Protein AF-A0A938IFI3-F1 (afdb_monomer_lite)

Secondary structure (DSSP, 8-state):
-PPPP-----------SSS------------S-----------------------PPPP----S-------HHHHHHHHHHHHHHHHH--SHHHHHHHHHHHHHHHHHHHH-GGGGT-HHHHHHHHHHHHHHHHHHHHHHHHHHHHHHHHHHHS-------------------------HHHHHHHHHHHHHHHHHHHHTTTTTHHHHHHTTS--S-------S--S--THHHHHHHHHHHS-GGGBGGGT-SBEEEEEGGGTEEEEE-PPP---

Structure (mmCIF, N/CA/C/O backbone):
data_AF-A0A938IFI3-F1
#
_entry.id   AF-A0A938IFI3-F1
#
loop_
_atom_site.group_PDB
_atom_site.id
_atom_site.type_symbol
_atom_site.label_atom_id
_atom_site.label_alt_id
_atom_site.label_comp_id
_atom_site.label_asym_id
_atom_site.label_entity_id
_atom_site.label_seq_id
_atom_site.pdbx_PDB_ins_code
_atom_site.Cartn_x
_atom_site.Cartn_y
_atom_site.Cartn_z
_atom_site.occupancy
_atom_site.B_iso_or_equiv
_atom_site.auth_seq_id
_atom_site.auth_comp_id
_atom_site.auth_asym_id
_atom_site.auth_atom_id
_atom_site.pdbx_PDB_model_num
ATOM 1 N N . MET A 1 1 ? 8.985 -53.856 16.077 1.00 41.03 1 MET A N 1
ATOM 2 C CA . MET A 1 1 ? 7.763 -53.025 16.000 1.00 41.03 1 MET A CA 1
ATOM 3 C C . MET A 1 1 ? 7.386 -52.599 17.411 1.00 41.03 1 MET A C 1
ATOM 5 O O . MET A 1 1 ? 6.684 -53.316 18.107 1.00 41.03 1 MET A O 1
ATOM 9 N N . THR A 1 2 ? 7.950 -51.487 17.869 1.00 38.22 2 THR A N 1
ATOM 10 C CA . THR A 1 2 ? 7.812 -50.954 19.230 1.00 38.22 2 THR A CA 1
ATOM 11 C C . THR A 1 2 ? 6.834 -49.780 19.208 1.00 38.22 2 THR A C 1
ATOM 13 O O . THR A 1 2 ? 7.037 -48.815 18.476 1.00 38.22 2 THR A O 1
ATOM 16 N N . ARG A 1 3 ? 5.738 -49.881 19.968 1.00 41.25 3 ARG A N 1
ATOM 17 C CA . ARG A 1 3 ? 4.757 -48.800 20.152 1.00 41.25 3 ARG A CA 1
ATOM 18 C C . ARG A 1 3 ? 5.216 -47.897 21.300 1.00 41.25 3 ARG A C 1
ATOM 20 O O . ARG A 1 3 ? 5.471 -48.388 22.395 1.00 41.25 3 ARG A O 1
ATOM 27 N N . PHE A 1 4 ? 5.316 -46.598 21.034 1.00 39.94 4 PHE A N 1
ATOM 28 C CA . PHE A 1 4 ? 5.541 -45.553 22.036 1.00 39.94 4 PHE A CA 1
ATOM 29 C C . PHE A 1 4 ? 4.220 -45.221 22.752 1.00 39.94 4 PHE A C 1
ATOM 31 O O . PHE A 1 4 ? 3.224 -44.989 22.064 1.00 39.94 4 PHE A O 1
ATOM 38 N N . PRO A 1 5 ? 4.174 -45.156 24.095 1.00 51.56 5 PRO A N 1
ATOM 39 C CA . PRO A 1 5 ? 3.003 -44.668 24.807 1.00 51.56 5 PRO A CA 1
ATOM 40 C C . PRO A 1 5 ? 3.015 -43.133 24.824 1.00 51.56 5 PRO A C 1
ATOM 42 O O . PRO A 1 5 ? 3.909 -42.510 25.393 1.00 51.56 5 PRO A O 1
ATOM 45 N N . TRP A 1 6 ? 2.014 -42.515 24.198 1.00 38.94 6 TRP A N 1
ATOM 46 C CA . TRP A 1 6 ? 1.703 -41.104 24.414 1.00 38.94 6 TRP A CA 1
ATOM 47 C C . TRP A 1 6 ? 1.095 -40.953 25.812 1.00 38.94 6 TRP A C 1
ATOM 49 O O . TRP A 1 6 ? -0.051 -41.323 26.049 1.00 38.94 6 TRP A O 1
ATOM 59 N N . THR A 1 7 ? 1.864 -40.422 26.757 1.00 44.28 7 THR A N 1
ATOM 60 C CA . THR A 1 7 ? 1.313 -39.881 28.002 1.00 44.28 7 THR A CA 1
ATOM 61 C C . THR A 1 7 ? 0.696 -38.520 27.695 1.00 44.28 7 THR A C 1
ATOM 63 O O . THR A 1 7 ? 1.417 -37.594 27.317 1.00 44.28 7 THR A O 1
ATOM 66 N N . SER A 1 8 ? -0.622 -38.397 27.857 1.00 39.69 8 SER A N 1
ATOM 67 C CA . SER A 1 8 ? -1.354 -37.133 27.758 1.00 39.69 8 SER A CA 1
ATOM 68 C C . SER A 1 8 ? -0.778 -36.102 28.727 1.00 39.69 8 SER A C 1
ATOM 70 O O . SER A 1 8 ? -1.021 -36.149 29.930 1.00 39.69 8 SER A O 1
ATOM 72 N N . ARG A 1 9 ? -0.013 -35.149 28.195 1.00 37.81 9 ARG A N 1
ATOM 73 C CA . ARG A 1 9 ? 0.244 -33.867 28.848 1.00 37.81 9 ARG A CA 1
ATOM 74 C C . ARG A 1 9 ? -0.788 -32.880 28.323 1.00 37.81 9 ARG A C 1
ATOM 76 O O . ARG A 1 9 ? -0.863 -32.659 27.118 1.00 37.81 9 ARG A O 1
ATOM 83 N N . ALA A 1 10 ? -1.572 -32.293 29.222 1.00 35.00 10 ALA A N 1
ATOM 84 C CA . ALA A 1 10 ? -2.373 -31.121 28.909 1.00 35.00 10 ALA A CA 1
ATOM 85 C C . ALA A 1 10 ? -1.424 -29.998 28.460 1.00 35.00 10 ALA A C 1
ATOM 87 O O . ALA A 1 10 ? -0.627 -29.491 29.250 1.00 35.00 10 ALA A O 1
ATOM 88 N N . ALA A 1 11 ? -1.463 -29.659 27.175 1.00 33.34 11 ALA A N 1
ATOM 89 C CA . ALA A 1 11 ? -0.765 -28.508 26.631 1.00 33.34 11 ALA A CA 1
ATOM 90 C C . ALA A 1 11 ? -1.726 -27.315 26.668 1.00 33.34 11 ALA A C 1
ATOM 92 O O . ALA A 1 11 ? -2.662 -27.237 25.876 1.00 33.34 11 ALA A O 1
ATOM 93 N N . ALA A 1 12 ? -1.501 -26.389 27.597 1.00 31.31 12 ALA A N 1
ATOM 94 C CA . ALA A 1 12 ? -2.091 -25.062 27.524 1.00 31.31 12 ALA A CA 1
ATOM 95 C C . ALA A 1 12 ? -1.293 -24.256 26.489 1.00 31.31 12 ALA A C 1
ATOM 97 O O . ALA A 1 12 ? -0.154 -23.863 26.741 1.00 31.31 12 ALA A O 1
ATOM 98 N N . ILE A 1 13 ? -1.865 -24.047 25.303 1.00 32.16 13 ILE A N 1
ATOM 99 C CA . ILE A 1 13 ? -1.292 -23.135 24.311 1.00 32.16 13 ILE A CA 1
ATOM 100 C C . ILE A 1 13 ? -1.754 -21.725 24.678 1.00 32.16 13 ILE A C 1
ATOM 102 O O . ILE A 1 13 ? -2.911 -21.361 24.484 1.00 32.16 13 ILE A O 1
ATOM 106 N N . VAL A 1 14 ? -0.835 -20.934 25.226 1.00 32.59 14 VAL A N 1
ATOM 107 C CA . VAL A 1 14 ? -1.024 -19.500 25.454 1.00 32.59 14 VAL A CA 1
ATOM 108 C C . VAL A 1 14 ? -0.645 -18.774 24.165 1.00 32.59 14 VAL A C 1
ATOM 110 O O . VAL A 1 14 ? 0.536 -18.603 23.872 1.00 32.59 14 VAL A O 1
ATOM 113 N N . VAL A 1 15 ? -1.636 -18.348 23.380 1.00 35.53 15 VAL A N 1
ATOM 114 C CA . VAL A 1 15 ? -1.422 -17.383 22.290 1.00 35.53 15 VAL A CA 1
ATOM 115 C C . VAL A 1 15 ? -1.782 -16.002 22.820 1.00 35.53 15 VAL A C 1
ATOM 117 O O . VAL A 1 15 ? -2.950 -15.638 22.909 1.00 35.53 15 VAL A O 1
ATOM 120 N N . GLY A 1 16 ? -0.765 -15.246 23.225 1.00 28.45 16 GLY A N 1
ATOM 121 C CA . GLY A 1 16 ? -0.923 -13.866 23.665 1.00 28.45 16 GLY A CA 1
ATOM 122 C C . GLY A 1 16 ? -0.744 -12.893 22.505 1.00 28.45 16 GLY A C 1
ATOM 123 O O . GLY A 1 16 ? 0.382 -12.637 22.094 1.00 28.45 16 GLY A O 1
ATOM 124 N N . ILE A 1 17 ? -1.835 -12.291 22.032 1.00 36.66 17 ILE A N 1
ATOM 125 C CA . ILE A 1 17 ? -1.798 -10.967 21.400 1.00 36.66 17 ILE A CA 1
ATOM 126 C C . ILE A 1 17 ? -2.861 -10.122 22.105 1.00 36.66 17 ILE A C 1
ATOM 128 O O . ILE A 1 17 ? -4.052 -10.304 21.882 1.00 36.66 17 ILE A O 1
ATOM 132 N N . GLY A 1 18 ? -2.412 -9.220 22.982 1.00 39.09 18 GLY A N 1
ATOM 133 C CA . GLY A 1 18 ? -3.262 -8.213 23.626 1.00 39.09 18 GLY A CA 1
ATOM 134 C C . GLY A 1 18 ? -3.859 -8.604 24.983 1.00 39.09 18 GLY A C 1
ATOM 135 O O . GLY A 1 18 ? -5.053 -8.835 25.095 1.00 39.09 18 GLY A O 1
ATOM 136 N N . GLY A 1 19 ? -3.032 -8.599 26.033 1.00 44.59 19 GLY A N 1
ATOM 137 C CA . GLY A 1 19 ? -3.380 -7.979 27.323 1.00 44.59 19 GLY A CA 1
ATOM 138 C C . GLY A 1 19 ? -4.611 -8.436 28.120 1.00 44.59 19 GLY A C 1
ATOM 139 O O . GLY A 1 19 ? -5.042 -7.672 28.979 1.00 44.59 19 GLY A O 1
ATOM 140 N N . LEU A 1 20 ? -5.161 -9.634 27.914 1.00 36.34 20 LEU A N 1
ATOM 141 C CA . LEU A 1 20 ? -6.147 -10.211 28.833 1.00 36.34 20 LEU A CA 1
ATOM 142 C C . LEU A 1 20 ? -5.790 -11.671 29.128 1.00 36.34 20 LEU A C 1
ATOM 144 O O . LEU A 1 20 ? -5.869 -12.531 28.254 1.00 36.34 20 LEU A O 1
ATOM 148 N N . VAL A 1 21 ? -5.371 -11.951 30.363 1.00 39.97 21 VAL A N 1
ATOM 149 C CA . VAL A 1 21 ? -5.130 -13.318 30.839 1.00 39.97 21 VAL A CA 1
ATOM 150 C C . VAL A 1 21 ? -6.349 -13.737 31.652 1.00 39.97 21 VAL A C 1
ATOM 152 O O . VAL A 1 21 ? -6.526 -13.289 32.780 1.00 39.97 21 VAL A O 1
ATOM 155 N N . ALA A 1 22 ? -7.201 -14.578 31.070 1.00 39.94 22 ALA A N 1
ATOM 156 C CA . ALA A 1 22 ? -8.263 -15.266 31.792 1.00 39.94 22 ALA A CA 1
ATOM 157 C C . ALA A 1 22 ? -7.802 -16.700 32.075 1.00 39.94 22 ALA A C 1
ATOM 159 O O . ALA A 1 22 ? -7.688 -17.516 31.163 1.00 39.94 22 ALA A O 1
ATOM 160 N N . THR A 1 23 ? -7.508 -17.012 33.334 1.00 43.09 23 THR A N 1
ATOM 161 C CA . THR A 1 23 ? -7.265 -18.388 33.777 1.00 43.09 23 THR A CA 1
ATOM 162 C C . THR A 1 23 ? -8.577 -18.976 34.277 1.00 43.09 23 THR A C 1
ATOM 164 O O . THR A 1 23 ? -9.048 -18.603 35.349 1.00 43.09 23 THR A O 1
ATOM 167 N N . ALA A 1 24 ? -9.175 -19.886 33.511 1.00 38.75 24 ALA A N 1
ATOM 168 C CA . ALA A 1 24 ? -10.272 -20.718 33.990 1.00 38.75 24 ALA A CA 1
ATOM 169 C C . ALA A 1 24 ? -9.688 -22.040 34.503 1.00 38.75 24 ALA A C 1
ATOM 171 O O . ALA A 1 24 ? -9.179 -22.846 33.726 1.00 38.75 24 ALA A O 1
ATOM 172 N N . THR A 1 25 ? -9.720 -22.251 35.815 1.00 45.31 25 THR A N 1
ATOM 173 C CA . THR A 1 25 ? -9.442 -23.557 36.419 1.00 45.31 25 THR A CA 1
ATOM 174 C C . THR A 1 25 ? -10.727 -24.375 36.389 1.00 45.31 25 THR A C 1
ATOM 176 O O . THR A 1 25 ? -11.704 -24.004 37.037 1.00 45.31 25 THR A O 1
ATOM 179 N N . TYR A 1 26 ? -10.739 -25.455 35.610 1.00 49.72 26 TYR A N 1
ATOM 180 C CA . TYR A 1 26 ? -11.827 -26.429 35.592 1.00 49.72 26 TYR A CA 1
ATOM 181 C C . TYR A 1 26 ? -11.519 -27.515 36.627 1.00 49.72 26 TYR A C 1
ATOM 183 O O . TYR A 1 26 ? -10.495 -28.189 36.519 1.00 49.72 26 TYR A O 1
ATOM 191 N N . ASP A 1 27 ? -12.363 -27.629 37.650 1.00 51.81 27 ASP A N 1
ATOM 192 C CA . ASP A 1 27 ? -12.284 -28.681 38.664 1.00 51.81 27 ASP A CA 1
ATOM 193 C C . ASP A 1 27 ? -13.091 -29.896 38.180 1.00 51.81 27 ASP A C 1
ATOM 195 O O . ASP A 1 27 ? -14.318 -29.848 38.099 1.00 51.81 27 ASP A O 1
ATOM 199 N N . ASP A 1 28 ? -12.390 -30.967 37.801 1.00 52.75 28 ASP A N 1
ATOM 200 C CA . ASP A 1 28 ? -12.943 -32.195 37.200 1.00 52.75 28 ASP A CA 1
ATOM 201 C C . ASP A 1 28 ? -13.357 -33.234 38.265 1.00 52.75 28 ASP A C 1
ATOM 203 O O . ASP A 1 28 ? -13.179 -34.440 38.101 1.00 52.75 28 ASP A O 1
ATOM 207 N N . SER A 1 29 ? -13.877 -32.760 39.402 1.00 45.56 29 SER A N 1
ATOM 208 C CA . SER A 1 29 ? -14.236 -33.597 40.557 1.00 45.56 29 SER A CA 1
ATOM 209 C C . SER A 1 29 ? -15.671 -33.348 41.034 1.00 45.56 29 SER A C 1
ATOM 211 O O . SER A 1 29 ? -15.913 -33.198 42.229 1.00 45.56 29 SER A O 1
ATOM 213 N N . ALA A 1 30 ? -16.650 -33.288 40.126 1.00 50.41 30 ALA A N 1
ATOM 214 C CA . ALA A 1 30 ? -18.061 -33.151 40.501 1.00 50.41 30 ALA A CA 1
ATOM 215 C C . ALA A 1 30 ? -18.912 -34.304 39.931 1.00 50.41 30 ALA A C 1
ATOM 217 O O . ALA A 1 30 ? -19.032 -34.424 38.710 1.00 50.41 30 ALA A O 1
ATOM 218 N N . PRO A 1 31 ? -19.522 -35.165 40.773 1.00 56.44 31 PRO A N 1
ATOM 219 C CA . PRO A 1 31 ? -20.453 -36.184 40.305 1.00 56.44 31 PRO A CA 1
ATOM 220 C C . PRO A 1 31 ? -21.738 -35.541 39.765 1.00 56.44 31 PRO A C 1
ATOM 222 O O . PRO A 1 31 ? -22.313 -34.633 40.369 1.00 56.44 31 PRO A O 1
ATOM 225 N N . ALA A 1 32 ? -22.170 -36.035 38.606 1.00 57.34 32 ALA A N 1
ATOM 226 C CA . ALA A 1 32 ? -23.322 -35.563 37.856 1.00 57.34 32 ALA A CA 1
ATOM 227 C C . ALA A 1 32 ? -24.640 -35.911 38.561 1.00 57.34 32 ALA A C 1
ATOM 229 O O . ALA A 1 32 ? -25.215 -36.958 38.298 1.00 57.34 32 ALA A O 1
ATOM 230 N N . ASP A 1 33 ? -25.114 -35.038 39.448 1.00 60.12 33 ASP A N 1
ATOM 231 C CA . ASP A 1 33 ? -26.549 -34.916 39.723 1.00 60.12 33 ASP A CA 1
ATOM 232 C C . ASP A 1 33 ? -26.852 -33.626 40.495 1.00 60.12 33 ASP A C 1
ATOM 234 O O . ASP A 1 33 ? -26.845 -33.597 41.726 1.00 60.12 33 ASP A O 1
ATOM 238 N N . ARG A 1 34 ? -27.080 -32.525 39.765 1.00 48.06 34 ARG A N 1
ATOM 239 C CA . ARG A 1 34 ? -27.896 -31.376 40.203 1.00 48.06 34 ARG A CA 1
ATOM 240 C C . ARG A 1 34 ? -28.054 -30.341 39.079 1.00 48.06 34 ARG A C 1
ATOM 242 O O . ARG A 1 34 ? -27.075 -30.034 38.403 1.00 48.06 34 ARG A O 1
ATOM 249 N N . PRO A 1 35 ? -29.246 -29.747 38.909 1.00 59.12 35 PRO A N 1
ATOM 250 C CA . PRO A 1 35 ? -29.431 -28.569 38.076 1.00 59.12 35 PRO A CA 1
ATOM 251 C C . PRO A 1 35 ? -29.100 -27.308 38.894 1.00 59.12 35 PRO A C 1
ATOM 253 O O . PRO A 1 35 ? -29.766 -27.016 39.884 1.00 59.12 35 PRO A O 1
ATOM 256 N N . THR A 1 36 ? -28.074 -26.561 38.492 1.00 51.91 36 THR A N 1
ATOM 257 C CA . THR A 1 36 ? -27.784 -25.193 38.972 1.00 51.91 36 THR A CA 1
ATOM 258 C C . THR A 1 36 ? -27.719 -24.299 37.738 1.00 51.91 36 THR A C 1
ATOM 260 O O . THR A 1 36 ? -27.005 -24.622 36.792 1.00 51.91 36 THR A O 1
ATOM 263 N N . ASP A 1 37 ? -28.599 -23.319 37.567 1.00 44.94 37 ASP A N 1
ATOM 264 C CA . ASP A 1 37 ? -28.730 -22.065 38.323 1.00 44.94 37 ASP A CA 1
ATOM 265 C C . ASP A 1 37 ? -27.486 -21.165 38.201 1.00 44.94 37 ASP A C 1
ATOM 267 O O . ASP A 1 37 ? -26.341 -21.614 38.237 1.00 44.94 37 ASP A O 1
ATOM 271 N N . HIS A 1 38 ? -27.752 -19.893 37.930 1.00 42.59 38 HIS A N 1
ATOM 272 C CA . HIS A 1 38 ? -26.895 -18.950 37.220 1.00 42.59 38 HIS A CA 1
ATOM 273 C C . HIS A 1 38 ? -25.586 -18.628 37.966 1.00 42.59 38 HIS A C 1
ATOM 275 O O . HIS A 1 38 ? -25.592 -17.981 39.012 1.00 42.59 38 HIS A O 1
ATOM 281 N N . SER A 1 39 ? -24.435 -19.004 37.399 1.00 42.03 39 SER A N 1
ATOM 282 C CA . SER A 1 39 ? -23.122 -18.592 37.906 1.00 42.03 39 SER A CA 1
ATOM 283 C C . SER A 1 39 ? -22.854 -17.116 37.582 1.00 42.03 39 SER A C 1
ATOM 285 O O . SER A 1 39 ? -22.534 -16.761 36.445 1.00 42.03 39 SER A O 1
ATOM 287 N N . VAL A 1 40 ? -22.973 -16.254 38.591 1.00 44.19 40 VAL A N 1
ATOM 288 C CA . VAL A 1 40 ? -22.516 -14.859 38.556 1.00 44.19 40 VAL A CA 1
ATOM 289 C C . VAL A 1 40 ? -20.988 -14.845 38.632 1.00 44.19 40 VAL A C 1
ATOM 291 O O . VAL A 1 40 ? -20.404 -15.197 39.655 1.00 44.19 40 VAL A O 1
ATOM 294 N N . VAL A 1 41 ? -20.332 -14.429 37.549 1.00 45.03 41 VAL A N 1
ATOM 295 C CA . VAL A 1 41 ? -18.882 -14.192 37.523 1.00 45.03 41 VAL A CA 1
ATOM 296 C C . VAL A 1 41 ? -18.625 -12.783 38.050 1.00 45.03 41 VAL A C 1
ATOM 298 O O . VAL A 1 41 ? -18.950 -11.796 37.393 1.00 45.03 41 VAL A O 1
ATOM 301 N N . ASN A 1 42 ? -18.061 -12.686 39.252 1.00 37.53 42 ASN A N 1
ATOM 302 C CA . ASN A 1 42 ? -17.674 -11.415 39.856 1.00 37.53 42 ASN A CA 1
ATOM 303 C C . ASN A 1 42 ? -16.229 -11.085 39.446 1.00 37.53 42 ASN A C 1
ATOM 305 O O . ASN A 1 42 ? -15.286 -11.756 39.868 1.00 37.53 42 ASN A O 1
ATOM 309 N N . VAL A 1 43 ? -16.057 -10.085 38.581 1.00 40.03 43 VAL A N 1
ATOM 310 C CA . VAL A 1 43 ? -14.746 -9.635 38.092 1.00 40.03 43 VAL A CA 1
ATOM 311 C C . VAL A 1 43 ? -14.228 -8.550 39.036 1.00 40.03 43 VAL A C 1
ATOM 313 O O . VAL A 1 43 ? -14.633 -7.393 38.958 1.00 40.03 43 VAL A O 1
ATOM 316 N N . GLY A 1 44 ? -13.350 -8.934 39.963 1.00 37.84 44 GLY A N 1
ATOM 317 C CA . GLY A 1 44 ? -12.693 -8.010 40.887 1.00 37.84 44 GLY A CA 1
ATOM 318 C C . GLY A 1 44 ? -11.573 -7.216 40.209 1.00 37.84 44 GLY A C 1
ATOM 319 O O . GLY A 1 44 ? -10.620 -7.790 39.684 1.00 37.84 44 GLY A O 1
ATOM 320 N N . TRP A 1 45 ? -11.673 -5.888 40.248 1.00 43.84 45 TRP A N 1
ATOM 321 C CA . TRP A 1 45 ? -10.640 -4.952 39.801 1.00 43.84 45 TRP A CA 1
ATOM 322 C C . TRP A 1 45 ? -9.625 -4.748 40.940 1.00 43.84 45 TRP A C 1
ATOM 324 O O . TRP A 1 45 ? -9.903 -4.040 41.906 1.00 43.84 45 TRP A O 1
ATOM 334 N N . PHE A 1 46 ? -8.451 -5.383 40.867 1.00 40.12 46 PHE A N 1
ATOM 335 C CA . PHE A 1 46 ? -7.354 -5.091 41.797 1.00 40.12 46 PHE A CA 1
ATOM 336 C C . PHE A 1 46 ? -6.598 -3.842 41.331 1.00 40.12 46 PHE A C 1
ATOM 338 O O . PHE A 1 46 ? -5.761 -3.898 40.432 1.00 40.12 46 PHE A O 1
ATOM 345 N N . GLY A 1 47 ? -6.903 -2.703 41.955 1.00 41.19 47 GLY A N 1
ATOM 346 C CA . GLY A 1 47 ? -6.121 -1.476 41.834 1.00 41.19 47 GLY A CA 1
ATOM 347 C C . GLY A 1 47 ? -4.889 -1.527 42.737 1.00 41.19 47 GLY A C 1
ATOM 348 O O . GLY A 1 47 ? -5.011 -1.494 43.960 1.00 41.19 47 GLY A O 1
ATOM 349 N N . ILE A 1 48 ? -3.696 -1.578 42.144 1.00 49.22 48 ILE A N 1
ATOM 350 C CA . ILE A 1 48 ? -2.437 -1.324 42.853 1.00 49.22 48 ILE A CA 1
ATOM 351 C C . ILE A 1 48 ? -2.297 0.196 42.993 1.00 49.22 48 ILE A C 1
ATOM 353 O O . ILE A 1 48 ? -1.926 0.889 42.048 1.00 49.22 48 ILE A O 1
ATOM 357 N N . GLY A 1 49 ? -2.637 0.723 44.169 1.00 38.94 49 GLY A N 1
ATOM 358 C CA . GLY A 1 49 ? -2.412 2.120 44.529 1.00 38.94 49 GLY A CA 1
ATOM 359 C C . GLY A 1 49 ? -0.988 2.326 45.041 1.00 38.94 49 GLY A C 1
ATOM 360 O O . GLY A 1 49 ? -0.696 2.015 46.192 1.00 38.94 49 GLY A O 1
ATOM 361 N N . VAL A 1 50 ? -0.104 2.872 44.205 1.00 46.84 50 VAL A N 1
ATOM 362 C CA . VAL A 1 50 ? 1.174 3.438 44.661 1.00 46.84 50 VAL A CA 1
ATOM 363 C C . VAL A 1 50 ? 0.919 4.894 45.042 1.00 46.84 50 VAL A C 1
ATOM 365 O O . VAL A 1 50 ? 0.732 5.749 44.180 1.00 46.84 50 VAL A O 1
ATOM 368 N N . SER A 1 51 ? 0.868 5.166 46.346 1.00 47.62 51 SER A N 1
ATOM 369 C CA . SER A 1 51 ? 0.787 6.523 46.890 1.00 47.62 51 SER A CA 1
ATOM 370 C C . SER A 1 51 ? 2.193 7.121 46.947 1.00 47.62 51 SER A C 1
ATOM 372 O O . SER A 1 51 ? 3.022 6.701 47.754 1.00 47.62 51 SER A O 1
ATOM 374 N N . VAL A 1 52 ? 2.474 8.074 46.059 1.00 46.75 52 VAL A N 1
ATOM 375 C CA . VAL A 1 52 ? 3.695 8.887 46.090 1.00 46.75 52 VAL A CA 1
ATOM 376 C C . VAL A 1 52 ? 3.399 10.139 46.912 1.00 46.75 52 VAL A C 1
ATOM 378 O O . VAL A 1 52 ? 2.594 10.979 46.511 1.00 46.75 52 VAL A O 1
ATOM 381 N N . CYS A 1 53 ? 4.033 10.242 48.082 1.00 42.28 53 CYS A N 1
ATOM 382 C CA . CYS A 1 53 ? 4.006 11.443 48.912 1.00 42.28 53 CYS A CA 1
ATOM 383 C C . CYS A 1 53 ? 4.642 12.633 48.181 1.00 42.28 53 CYS A C 1
ATOM 385 O O . CYS A 1 53 ? 5.613 12.486 47.442 1.00 42.28 53 CYS A O 1
ATOM 387 N N . GLY A 1 54 ? 4.048 13.805 48.411 1.00 50.75 54 GLY A N 1
ATOM 388 C CA . GLY A 1 54 ? 4.244 15.034 47.656 1.00 50.75 54 GLY A CA 1
ATOM 389 C C . GLY A 1 54 ? 5.691 15.486 47.508 1.00 50.75 54 GLY A C 1
ATOM 390 O O . GLY A 1 54 ? 6.416 15.671 48.484 1.00 50.75 54 GLY A O 1
ATOM 391 N N . GLN A 1 55 ? 6.048 15.750 46.255 1.00 45.84 55 GLN A N 1
ATOM 392 C CA . GLN A 1 55 ? 7.214 16.525 45.878 1.00 45.84 55 GLN A CA 1
ATOM 393 C C . GLN A 1 55 ? 6.711 17.756 45.123 1.00 45.84 55 GLN A C 1
ATOM 395 O O . GLN A 1 55 ? 5.996 17.645 44.126 1.00 45.84 55 GLN A O 1
ATOM 400 N N . GLU A 1 56 ? 7.017 18.925 45.677 1.00 53.19 56 GLU A N 1
ATOM 401 C CA . GLU A 1 56 ? 6.695 20.238 45.128 1.00 53.19 56 GLU A CA 1
ATOM 402 C C . GLU A 1 56 ? 7.221 20.342 43.682 1.00 53.19 56 GLU A C 1
ATOM 404 O O . GLU A 1 56 ? 8.375 19.973 43.432 1.00 53.19 56 GLU A O 1
ATOM 409 N N . PRO A 1 57 ? 6.390 20.758 42.704 1.00 60.97 57 PRO A N 1
ATOM 410 C CA . PRO A 1 57 ? 6.756 20.681 41.298 1.00 60.97 57 PRO A CA 1
ATOM 411 C C . PRO A 1 57 ? 7.887 21.676 40.997 1.00 60.97 57 PRO A C 1
ATOM 413 O O . PRO A 1 57 ? 7.692 22.883 41.163 1.00 60.97 57 PRO A O 1
ATOM 416 N N . PRO A 1 58 ? 9.063 21.219 40.525 1.00 70.88 58 PRO A N 1
ATOM 417 C CA . PRO A 1 58 ? 10.091 22.133 40.053 1.00 70.88 58 PRO A CA 1
ATOM 418 C C . PRO A 1 58 ? 9.550 22.942 38.861 1.00 70.88 58 PRO A C 1
ATOM 420 O O . PRO A 1 58 ? 8.703 22.437 38.112 1.00 70.88 58 PRO A O 1
ATOM 423 N N . PRO A 1 59 ? 10.027 24.185 38.650 1.00 61.09 59 PRO A N 1
ATOM 424 C CA . PRO A 1 59 ? 9.630 24.989 37.501 1.00 61.09 59 PRO A CA 1
ATOM 425 C C . PRO A 1 59 ? 9.872 24.167 36.241 1.00 61.09 59 PRO A C 1
ATOM 427 O O . PRO A 1 59 ? 10.989 23.706 36.012 1.00 61.09 59 PRO A O 1
ATOM 430 N N . SER A 1 60 ? 8.801 23.940 35.476 1.00 62.78 60 SER A N 1
ATOM 431 C CA . SER A 1 60 ? 8.779 23.088 34.293 1.00 62.78 60 SER A CA 1
ATOM 432 C C . SER A 1 60 ? 9.818 23.566 33.282 1.00 62.78 60 SER A C 1
ATOM 434 O O . SER A 1 60 ? 9.542 24.390 32.408 1.00 62.78 60 SER A O 1
ATOM 436 N N . SER A 1 61 ? 11.035 23.044 33.405 1.00 57.41 61 SER A N 1
ATOM 437 C CA . SER A 1 61 ? 12.038 23.090 32.365 1.00 57.41 61 SER A CA 1
ATOM 438 C C . SER A 1 61 ? 11.433 22.315 31.208 1.00 57.41 61 SER A C 1
ATOM 440 O O . SER A 1 61 ? 11.241 21.102 31.249 1.00 57.41 61 SER A O 1
ATOM 442 N N . ARG A 1 62 ? 10.997 23.082 30.210 1.00 46.78 62 ARG A N 1
ATOM 443 C CA . ARG A 1 62 ? 10.455 22.623 28.941 1.00 46.78 62 ARG A CA 1
ATOM 444 C C . ARG A 1 62 ? 11.541 21.752 28.301 1.00 46.78 62 ARG A C 1
ATOM 446 O O . ARG A 1 62 ? 12.425 22.268 27.624 1.00 46.78 62 ARG A O 1
ATOM 453 N N . GLY A 1 63 ? 11.540 20.459 28.633 1.00 56.91 63 GLY A N 1
ATOM 454 C CA . GLY A 1 63 ? 12.491 19.489 28.106 1.00 56.91 63 GLY A CA 1
ATOM 455 C C . GLY A 1 63 ? 12.447 19.516 26.579 1.00 56.91 63 GLY A C 1
ATOM 456 O O . GLY A 1 63 ? 11.416 19.919 26.027 1.00 56.91 63 GLY A O 1
ATOM 457 N N . PRO A 1 64 ? 13.541 19.143 25.886 1.00 56.91 64 PRO A N 1
ATOM 458 C CA . PRO A 1 64 ? 13.528 18.991 24.435 1.00 56.91 64 PRO A CA 1
ATOM 459 C C . PRO A 1 64 ? 12.317 18.132 24.088 1.00 56.91 64 PRO A C 1
ATOM 461 O O . PRO A 1 64 ? 12.227 16.985 24.524 1.00 56.91 64 PRO A O 1
ATOM 464 N N . GLY A 1 65 ? 11.329 18.781 23.465 1.00 46.88 65 GLY A N 1
ATOM 465 C CA . GLY A 1 65 ? 9.956 18.307 23.448 1.00 46.88 65 GLY A CA 1
ATOM 466 C C . GLY A 1 65 ? 9.918 16.867 22.984 1.00 46.88 65 GLY A C 1
ATOM 467 O O . GLY A 1 65 ? 10.483 16.545 21.937 1.00 46.88 65 GLY A O 1
ATOM 468 N N . SER A 1 66 ? 9.252 16.010 23.758 1.00 57.44 66 SER A N 1
ATOM 469 C CA . SER A 1 66 ? 8.751 14.753 23.219 1.00 57.44 66 SER A CA 1
ATOM 470 C C . SER A 1 66 ? 8.137 15.082 21.856 1.00 57.44 66 SER A C 1
ATOM 472 O O . SER A 1 66 ? 7.366 16.046 21.791 1.00 57.44 66 SER A O 1
ATOM 474 N N . PRO A 1 67 ? 8.558 14.408 20.768 1.00 65.75 67 PRO A N 1
ATOM 475 C CA . PRO A 1 67 ? 8.131 14.745 19.418 1.00 65.75 67 PRO A CA 1
ATOM 476 C C . PRO A 1 67 ? 6.612 14.777 19.435 1.00 65.75 67 PRO A C 1
ATOM 478 O O . PRO A 1 67 ? 5.962 13.746 19.598 1.00 65.75 67 PRO A O 1
ATOM 481 N N . SER A 1 68 ? 6.064 15.992 19.408 1.00 73.12 68 SER A N 1
ATOM 482 C CA . SER A 1 68 ? 4.637 16.203 19.566 1.00 73.12 68 SER A CA 1
ATOM 483 C C . SER A 1 68 ? 3.982 15.433 18.440 1.00 73.12 68 SER A C 1
ATOM 485 O O . SER A 1 68 ? 4.327 15.686 17.283 1.00 73.12 68 SER A O 1
ATOM 487 N N . GLU A 1 69 ? 3.115 14.477 18.782 1.00 80.19 69 GLU A N 1
ATOM 488 C CA . GLU A 1 69 ? 2.436 13.638 17.797 1.00 80.19 69 GLU A CA 1
ATOM 489 C C . GLU A 1 69 ? 1.955 14.517 16.631 1.00 80.19 69 GLU A C 1
ATOM 491 O O . GLU A 1 69 ? 1.291 15.536 16.888 1.00 80.19 69 GLU A O 1
ATOM 496 N N . PRO A 1 70 ? 2.331 14.190 15.378 1.00 83.88 70 PRO A N 1
ATOM 497 C CA . PRO A 1 70 ? 2.059 15.047 14.237 1.00 83.88 70 PRO A CA 1
ATOM 498 C C . PRO A 1 70 ? 0.583 15.415 14.188 1.00 83.88 70 PRO A C 1
ATOM 500 O O . PRO A 1 70 ? -0.308 14.573 14.352 1.00 83.88 70 PRO A O 1
ATOM 503 N N . ARG A 1 71 ? 0.295 16.696 13.967 1.00 92.06 71 ARG A N 1
ATOM 504 C CA . ARG A 1 71 ? -1.102 17.132 13.866 1.00 92.06 71 ARG A CA 1
ATOM 505 C C . ARG A 1 71 ? -1.715 16.525 12.602 1.00 92.06 71 ARG A C 1
ATOM 507 O O . ARG A 1 71 ? -1.042 16.402 11.584 1.00 92.06 71 ARG A O 1
ATOM 514 N N . LEU A 1 72 ? -3.015 16.217 12.614 1.00 91.50 72 LEU A N 1
ATOM 515 C CA . LEU A 1 72 ? -3.704 15.588 11.467 1.00 91.50 72 LEU A CA 1
ATOM 516 C C . LEU A 1 72 ? -3.464 16.320 10.131 1.00 91.50 72 LEU A C 1
ATOM 518 O O . LEU A 1 72 ? -3.246 15.693 9.097 1.00 91.50 72 LEU A O 1
ATOM 522 N N . HIS A 1 73 ? -3.442 17.653 10.159 1.00 92.88 73 HIS A N 1
ATOM 523 C CA . HIS A 1 73 ? -3.203 18.481 8.974 1.00 92.88 73 HIS A CA 1
ATOM 524 C C . HIS A 1 73 ? -1.751 18.412 8.451 1.00 92.88 73 HIS A C 1
ATOM 526 O O . HIS A 1 73 ? -1.470 18.796 7.317 1.00 92.88 73 HIS A O 1
ATOM 532 N N . GLU A 1 74 ? -0.794 17.951 9.259 1.00 95.12 74 GLU A N 1
ATOM 533 C CA . GLU A 1 74 ? 0.587 17.737 8.819 1.00 95.12 74 GLU A CA 1
ATOM 534 C C . GLU A 1 74 ? 0.694 16.498 7.938 1.00 95.12 74 GLU A C 1
ATOM 536 O O . GLU A 1 74 ? 1.380 16.556 6.915 1.00 95.12 74 GLU A O 1
ATOM 541 N N . TYR A 1 75 ? -0.033 15.423 8.268 1.00 95.56 75 TYR A N 1
ATOM 542 C CA . TYR A 1 75 ? -0.124 14.244 7.407 1.00 95.56 75 TYR A CA 1
ATOM 543 C C . TYR A 1 75 ? -0.688 14.608 6.038 1.00 95.56 75 TYR A C 1
ATOM 545 O O . TYR A 1 75 ? -0.092 14.251 5.027 1.00 95.56 75 TYR A O 1
ATOM 553 N N . GLU A 1 76 ? -1.759 15.400 5.987 1.00 96.50 76 GLU A N 1
ATOM 554 C CA . GLU A 1 76 ? -2.350 15.854 4.725 1.00 96.50 76 GLU A CA 1
ATOM 555 C C . GLU A 1 76 ? -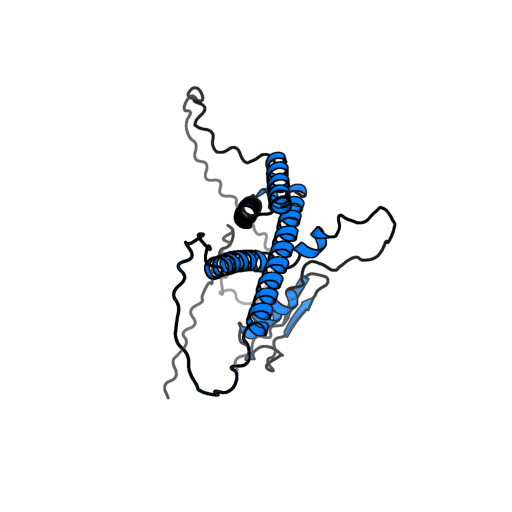1.330 16.571 3.831 1.00 96.50 76 GLU A C 1
ATOM 557 O O . GLU A 1 76 ? -1.172 16.239 2.649 1.00 96.50 76 GLU A O 1
ATOM 562 N N . ARG A 1 77 ? -0.591 17.535 4.402 1.00 97.31 77 ARG A N 1
ATOM 563 C CA . ARG A 1 77 ? 0.449 18.278 3.679 1.00 97.31 77 ARG A CA 1
ATOM 564 C C . ARG A 1 77 ? 1.568 17.356 3.210 1.00 97.31 77 ARG A C 1
ATOM 566 O O . ARG A 1 77 ? 1.997 17.477 2.063 1.00 97.31 77 ARG A O 1
ATOM 573 N N . ARG A 1 78 ? 2.035 16.439 4.064 1.00 97.50 78 ARG A N 1
ATOM 574 C CA . ARG A 1 78 ? 3.122 15.497 3.746 1.00 97.50 78 ARG A CA 1
ATOM 575 C C . ARG A 1 78 ? 2.708 14.517 2.648 1.00 97.50 78 ARG A C 1
ATOM 577 O O . ARG A 1 78 ? 3.438 14.393 1.668 1.00 97.50 78 ARG A O 1
ATOM 584 N N . VAL A 1 79 ? 1.523 13.912 2.753 1.00 97.38 79 VAL A N 1
ATOM 585 C CA . VAL A 1 79 ? 0.945 13.007 1.744 1.00 97.38 79 VAL A CA 1
ATOM 586 C C . VAL A 1 79 ? 0.779 13.730 0.410 1.00 97.38 79 VAL A C 1
ATOM 588 O O . VAL A 1 79 ? 1.295 13.281 -0.613 1.00 97.38 79 VAL A O 1
ATOM 591 N N . SER A 1 80 ? 0.141 14.902 0.420 1.00 97.56 80 SER A N 1
ATOM 592 C CA . SER A 1 80 ? -0.090 15.694 -0.793 1.00 97.56 80 SER A CA 1
ATOM 593 C C . SER A 1 80 ? 1.209 16.183 -1.434 1.00 97.56 80 SER A C 1
ATOM 595 O O . SER A 1 80 ? 1.279 16.321 -2.654 1.00 97.56 80 SER A O 1
ATOM 597 N N . ARG A 1 81 ? 2.237 16.491 -0.635 1.00 97.94 81 ARG A N 1
ATOM 598 C CA . ARG A 1 81 ? 3.564 16.875 -1.133 1.00 97.94 81 ARG A CA 1
ATOM 599 C C . ARG A 1 81 ? 4.277 15.684 -1.766 1.00 97.94 81 ARG A C 1
ATOM 601 O O . ARG A 1 81 ? 4.790 15.838 -2.865 1.00 97.94 81 ARG A O 1
ATOM 608 N N . ALA A 1 82 ? 4.275 14.520 -1.116 1.00 97.56 82 ALA A N 1
ATOM 609 C CA . ALA A 1 82 ? 4.949 13.320 -1.612 1.00 97.56 82 ALA A CA 1
ATOM 610 C C . ALA A 1 82 ? 4.336 12.818 -2.933 1.00 97.56 82 ALA A C 1
ATOM 612 O O . ALA A 1 82 ? 5.063 12.582 -3.894 1.00 97.56 82 ALA A O 1
ATOM 613 N N . ILE A 1 83 ? 3.000 12.763 -3.027 1.00 97.56 83 ILE A N 1
ATOM 614 C CA . ILE A 1 83 ? 2.302 12.373 -4.266 1.00 97.56 83 ILE A CA 1
ATOM 615 C C . ILE A 1 83 ? 2.590 13.368 -5.402 1.00 97.56 83 ILE A C 1
ATOM 617 O O . ILE A 1 83 ? 2.833 12.960 -6.536 1.00 97.56 83 ILE A O 1
ATOM 621 N N . ARG A 1 84 ? 2.592 14.679 -5.117 1.00 98.12 84 ARG A N 1
ATOM 622 C CA . ARG A 1 84 ? 2.933 15.697 -6.126 1.00 98.12 84 ARG A CA 1
ATOM 623 C C . ARG A 1 84 ? 4.394 15.618 -6.560 1.00 98.12 84 ARG A C 1
ATOM 625 O O . ARG A 1 84 ? 4.658 15.749 -7.749 1.00 98.12 84 ARG A O 1
ATOM 632 N N . ALA A 1 85 ? 5.320 15.390 -5.630 1.00 97.75 85 ALA A N 1
ATOM 633 C CA . ALA A 1 85 ? 6.736 15.223 -5.943 1.00 97.75 85 ALA A CA 1
ATOM 634 C C . ALA A 1 85 ? 6.956 14.036 -6.893 1.00 97.75 85 ALA A C 1
ATOM 636 O O . ALA A 1 85 ? 7.647 14.183 -7.896 1.00 97.75 85 ALA A O 1
ATOM 637 N N . GLU A 1 86 ? 6.294 12.901 -6.644 1.00 97.75 86 GLU A N 1
ATOM 638 C CA . GLU A 1 86 ? 6.355 11.737 -7.536 1.00 97.75 86 GLU A CA 1
ATOM 639 C C . GLU A 1 86 ? 5.769 12.040 -8.923 1.00 97.75 86 GLU A C 1
ATOM 641 O O . GLU A 1 86 ? 6.368 11.680 -9.935 1.00 97.75 86 GLU A O 1
ATOM 646 N N . ALA A 1 87 ? 4.638 12.752 -8.985 1.00 96.94 87 ALA A N 1
ATOM 647 C CA . ALA A 1 87 ? 3.996 13.106 -10.250 1.00 96.94 87 ALA A CA 1
ATOM 648 C C . ALA A 1 87 ? 4.823 14.089 -11.102 1.00 96.94 87 ALA A C 1
ATOM 650 O O . ALA A 1 87 ? 4.772 14.025 -12.330 1.00 96.94 87 ALA A O 1
ATOM 651 N N . VAL A 1 88 ? 5.571 14.995 -10.464 1.00 98.00 88 VAL A N 1
ATOM 652 C CA . VAL A 1 88 ? 6.423 15.989 -11.141 1.00 98.00 88 VAL A CA 1
ATOM 653 C C . VAL A 1 88 ? 7.793 15.409 -11.517 1.00 98.00 88 VAL A C 1
ATOM 655 O O . VAL A 1 88 ? 8.418 15.895 -12.462 1.00 98.00 88 VAL A O 1
ATOM 658 N N . ALA A 1 89 ? 8.255 14.359 -10.831 1.00 97.38 89 ALA A N 1
ATOM 659 C CA . ALA A 1 89 ? 9.558 13.752 -11.071 1.00 97.38 89 ALA A CA 1
ATOM 660 C C . ALA A 1 89 ? 9.677 13.166 -12.492 1.00 97.38 89 ALA A C 1
ATOM 662 O O . ALA A 1 89 ? 9.023 12.176 -12.859 1.00 97.38 89 ALA A O 1
ATOM 663 N N . ARG A 1 90 ? 10.555 13.785 -13.289 1.00 94.75 90 ARG A N 1
ATOM 664 C CA . ARG A 1 90 ? 10.960 13.301 -14.616 1.00 94.75 90 ARG A CA 1
ATOM 665 C C . ARG A 1 90 ? 12.068 12.265 -14.499 1.00 94.75 90 ARG A C 1
ATOM 667 O O . ARG A 1 90 ? 11.977 11.216 -15.133 1.00 94.75 90 ARG A O 1
ATOM 674 N N . ASP A 1 91 ? 13.031 12.553 -13.634 1.00 94.62 91 ASP A N 1
ATOM 675 C CA . ASP A 1 91 ? 14.191 11.709 -13.398 1.00 94.62 91 ASP A CA 1
ATOM 676 C C . ASP A 1 91 ? 13.845 10.547 -12.476 1.00 94.62 91 ASP A C 1
ATOM 678 O O . ASP A 1 91 ? 13.008 10.649 -11.570 1.00 94.62 91 ASP A O 1
ATOM 682 N N . TRP A 1 92 ? 14.513 9.424 -12.717 1.00 89.50 92 TRP A N 1
ATOM 683 C CA . TRP A 1 92 ? 14.338 8.220 -11.918 1.00 89.50 92 TRP A CA 1
ATOM 684 C C . TRP A 1 92 ? 14.710 8.458 -10.449 1.00 89.50 92 TRP A C 1
ATOM 686 O O . TRP A 1 92 ? 13.951 8.060 -9.571 1.00 89.50 92 TRP A O 1
ATOM 696 N N . GLU A 1 93 ? 15.835 9.123 -10.180 1.00 93.31 93 GLU A N 1
ATOM 697 C CA . GLU A 1 93 ? 16.350 9.298 -8.820 1.00 93.31 93 GLU A CA 1
ATOM 698 C C . GLU A 1 93 ? 15.358 10.092 -7.962 1.00 93.31 93 GLU A C 1
ATOM 700 O O . GLU A 1 93 ? 14.874 9.589 -6.945 1.00 93.31 93 GLU A O 1
ATOM 705 N N . ALA A 1 94 ? 14.917 11.248 -8.470 1.00 95.19 94 ALA A N 1
ATOM 706 C CA . ALA A 1 94 ? 13.884 12.070 -7.845 1.00 95.19 94 ALA A CA 1
ATOM 707 C C . ALA A 1 94 ? 12.564 11.303 -7.639 1.00 95.19 94 ALA A C 1
ATOM 709 O O . ALA A 1 94 ? 11.896 11.463 -6.613 1.00 95.19 94 ALA A O 1
ATOM 710 N N . ARG A 1 95 ? 12.180 10.443 -8.594 1.00 95.56 95 ARG A N 1
ATOM 711 C CA . ARG A 1 95 ? 10.988 9.597 -8.451 1.00 95.56 95 ARG A CA 1
ATOM 712 C C . ARG A 1 95 ? 11.179 8.546 -7.357 1.00 95.56 95 ARG A C 1
ATOM 714 O O . ARG A 1 95 ? 10.264 8.340 -6.564 1.00 95.56 95 ARG A O 1
ATOM 721 N N . SER A 1 96 ? 12.342 7.900 -7.294 1.00 94.44 96 SER A N 1
ATOM 722 C CA . SER A 1 96 ? 12.663 6.874 -6.297 1.00 94.44 96 SER A CA 1
ATOM 723 C C . SER A 1 96 ? 12.647 7.441 -4.873 1.00 94.44 96 SER A C 1
ATOM 725 O O . SER A 1 96 ? 12.074 6.826 -3.971 1.00 94.44 96 SER A O 1
ATOM 727 N N . ASP A 1 97 ? 13.146 8.664 -4.685 1.00 96.12 97 ASP A N 1
ATOM 728 C CA . ASP A 1 97 ? 13.109 9.356 -3.398 1.00 96.12 97 ASP A CA 1
ATOM 729 C C . ASP A 1 97 ? 11.687 9.743 -2.992 1.00 96.12 97 ASP A C 1
ATOM 731 O O . ASP A 1 97 ? 11.306 9.574 -1.831 1.00 96.12 97 ASP A O 1
ATOM 735 N N . ALA A 1 98 ? 10.861 10.193 -3.940 1.00 96.56 98 ALA A N 1
ATOM 736 C CA . ALA A 1 98 ? 9.450 10.457 -3.673 1.00 96.56 98 ALA A CA 1
ATOM 737 C C . ALA A 1 98 ? 8.694 9.175 -3.271 1.00 96.56 98 ALA A C 1
ATOM 739 O O . ALA A 1 98 ? 7.900 9.200 -2.327 1.00 96.56 98 ALA A O 1
ATOM 740 N N . ILE A 1 99 ? 8.982 8.041 -3.921 1.00 96.50 99 ILE A N 1
ATOM 741 C CA . ILE A 1 99 ? 8.413 6.732 -3.561 1.00 96.50 99 ILE A CA 1
ATOM 742 C C . ILE A 1 99 ? 8.841 6.330 -2.144 1.00 96.50 99 ILE A C 1
ATOM 744 O O . ILE A 1 99 ? 7.990 5.961 -1.337 1.00 96.50 99 ILE A O 1
ATOM 748 N N . ARG A 1 100 ? 10.129 6.463 -1.795 1.00 95.94 100 ARG A N 1
ATOM 749 C CA . ARG A 1 100 ? 10.629 6.186 -0.434 1.00 95.94 100 ARG A CA 1
ATOM 750 C C . ARG A 1 100 ? 9.936 7.051 0.617 1.00 95.94 100 ARG A C 1
ATOM 752 O O . ARG A 1 100 ? 9.534 6.539 1.662 1.00 95.94 100 ARG A O 1
ATOM 759 N N . GLN A 1 101 ? 9.736 8.339 0.330 1.00 96.56 101 GLN A N 1
ATOM 760 C CA . GLN A 1 101 ? 8.984 9.240 1.209 1.00 96.56 101 GLN A CA 1
ATOM 761 C C . GLN A 1 101 ? 7.531 8.783 1.386 1.00 96.56 101 GLN A C 1
ATOM 763 O O . GLN A 1 101 ? 7.023 8.805 2.506 1.00 96.56 101 GLN A O 1
ATOM 768 N N . MET A 1 102 ? 6.865 8.338 0.316 1.00 96.81 102 MET A N 1
ATOM 769 C CA . MET A 1 102 ? 5.507 7.793 0.405 1.00 96.81 102 MET A CA 1
ATOM 770 C C . MET A 1 102 ? 5.444 6.518 1.252 1.00 96.81 102 MET A C 1
ATOM 772 O O . MET A 1 102 ? 4.552 6.404 2.090 1.00 96.81 102 MET A O 1
ATOM 776 N N . THR A 1 103 ? 6.379 5.582 1.069 1.00 96.19 103 THR A N 1
ATOM 777 C CA . THR A 1 103 ? 6.428 4.336 1.851 1.00 96.19 103 THR A CA 1
ATOM 778 C C . THR A 1 103 ? 6.700 4.617 3.328 1.00 96.19 103 THR A C 1
ATOM 780 O O . THR A 1 103 ? 6.020 4.060 4.185 1.00 96.19 103 THR A O 1
ATOM 783 N N . SER A 1 104 ? 7.613 5.544 3.635 1.00 95.62 104 SER A N 1
ATOM 784 C CA . SER A 1 104 ? 7.874 5.990 5.009 1.00 95.62 104 SER A CA 1
ATOM 785 C C . SER A 1 104 ? 6.616 6.589 5.660 1.00 95.62 104 SER A C 1
ATOM 787 O O . SER A 1 104 ? 6.172 6.121 6.711 1.00 95.62 104 SER A O 1
ATOM 789 N N . LEU A 1 105 ? 5.934 7.519 4.976 1.00 96.69 105 LEU A N 1
ATOM 790 C CA . LEU A 1 105 ? 4.659 8.086 5.445 1.00 96.69 105 LEU A CA 1
ATOM 791 C C . LEU A 1 105 ? 3.577 7.026 5.656 1.00 96.69 105 LEU A C 1
ATOM 793 O O . LEU A 1 105 ? 2.788 7.114 6.594 1.00 96.69 105 LEU A O 1
ATOM 797 N N . PHE A 1 106 ? 3.530 6.027 4.779 1.00 96.00 106 PHE A N 1
ATOM 798 C CA . PHE A 1 106 ? 2.585 4.930 4.891 1.00 96.00 106 PHE A CA 1
ATOM 799 C C . PHE A 1 106 ? 2.849 4.079 6.140 1.00 96.00 106 PHE A C 1
ATOM 801 O O . PHE A 1 106 ? 1.903 3.707 6.834 1.00 96.00 106 PHE A O 1
ATOM 808 N N . THR A 1 107 ? 4.119 3.804 6.460 1.00 95.38 107 THR A N 1
ATOM 809 C CA . THR A 1 107 ? 4.487 3.092 7.692 1.00 95.38 107 THR A CA 1
ATOM 810 C C . THR A 1 107 ? 4.172 3.903 8.947 1.00 95.38 107 THR A C 1
ATOM 812 O O . THR A 1 107 ? 3.591 3.347 9.874 1.00 95.38 107 THR A O 1
ATOM 815 N N . GLU A 1 108 ? 4.440 5.214 8.949 1.00 95.50 108 GLU A N 1
ATOM 816 C CA . GLU A 1 108 ? 4.069 6.104 10.058 1.00 95.50 108 GLU A CA 1
ATOM 817 C C . GLU A 1 108 ? 2.551 6.090 10.303 1.00 95.50 108 GLU A C 1
ATOM 819 O O . GLU A 1 108 ? 2.108 5.845 11.422 1.00 95.50 108 GLU A O 1
ATOM 824 N N . LEU A 1 109 ? 1.744 6.247 9.245 1.00 95.62 109 LEU A N 1
ATOM 825 C CA . LEU A 1 109 ? 0.279 6.203 9.341 1.00 95.62 109 LEU A CA 1
ATOM 826 C C . LEU A 1 109 ? -0.246 4.860 9.860 1.00 95.62 109 LEU A C 1
ATOM 828 O O . LEU A 1 109 ? -1.274 4.832 10.528 1.00 95.62 109 LEU A O 1
ATOM 832 N N . ARG A 1 110 ? 0.422 3.742 9.545 1.00 94.75 110 ARG A N 1
ATOM 833 C CA . ARG A 1 110 ? 0.028 2.411 10.038 1.00 94.75 110 ARG A CA 1
ATOM 834 C C . ARG A 1 110 ? 0.300 2.215 11.524 1.00 94.75 110 ARG A C 1
ATOM 836 O O . ARG A 1 110 ? -0.416 1.431 12.140 1.00 94.75 110 ARG A O 1
ATOM 843 N N . LEU A 1 111 ? 1.336 2.859 12.053 1.00 94.19 111 LEU A N 1
ATOM 844 C CA . LEU A 1 111 ? 1.708 2.771 13.464 1.00 94.19 111 LEU A CA 1
ATOM 845 C C . LEU A 1 111 ? 0.904 3.743 14.338 1.00 94.19 111 LEU A C 1
ATOM 847 O O . LEU A 1 111 ? 0.905 3.594 15.556 1.00 94.19 111 LEU A O 1
ATOM 851 N N . ASP A 1 112 ? 0.208 4.711 13.734 1.00 94.94 112 ASP A N 1
ATOM 852 C CA . ASP A 1 112 ? -0.606 5.680 14.462 1.00 94.94 112 ASP A CA 1
ATOM 853 C C . ASP A 1 112 ? -1.856 5.006 15.078 1.00 94.94 112 ASP A C 1
ATOM 855 O O . ASP A 1 112 ? -2.726 4.518 14.342 1.00 94.94 112 ASP A O 1
ATOM 859 N N . PRO A 1 113 ? -2.007 4.993 16.419 1.00 94.12 113 PRO A N 1
ATOM 860 C CA . PRO A 1 113 ? -3.152 4.369 17.084 1.00 94.12 113 PRO A CA 1
ATOM 861 C C . PRO A 1 113 ? -4.485 5.044 16.728 1.00 94.12 113 PRO A C 1
ATOM 863 O O . PRO A 1 113 ? -5.545 4.421 16.810 1.00 94.12 113 PRO A O 1
ATOM 866 N N . ARG A 1 114 ? -4.460 6.308 16.286 1.00 95.25 114 ARG A N 1
ATOM 867 C CA . ARG A 1 114 ? -5.657 7.071 15.907 1.00 95.25 114 ARG A CA 1
ATOM 868 C C . ARG A 1 114 ? -6.227 6.633 14.563 1.00 95.25 114 ARG A C 1
ATOM 870 O O . ARG A 1 114 ? -7.368 6.979 14.258 1.00 95.25 114 ARG A O 1
ATOM 877 N N . LEU A 1 115 ? -5.481 5.858 13.769 1.00 94.81 115 LEU A N 1
ATOM 878 C CA . LEU A 1 115 ? -5.921 5.374 12.458 1.00 94.81 115 LEU A CA 1
ATOM 879 C C . LEU A 1 115 ? -7.234 4.577 12.540 1.00 94.81 115 LEU A C 1
ATOM 881 O O . LEU A 1 115 ? -8.042 4.639 11.616 1.00 94.81 115 LEU A O 1
ATOM 885 N N . ALA A 1 116 ? -7.464 3.846 13.636 1.00 90.81 116 ALA A N 1
ATOM 886 C CA . ALA A 1 116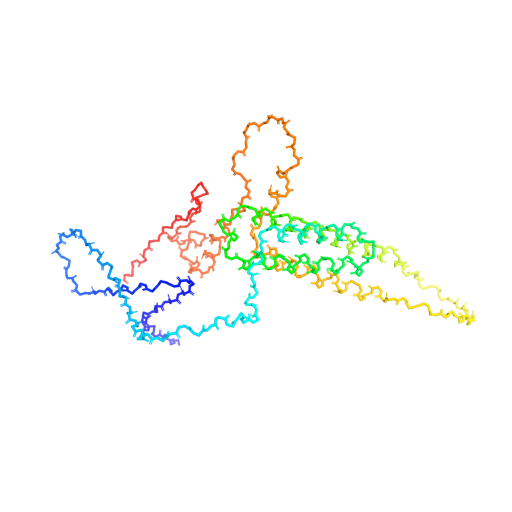 ? -8.692 3.074 13.830 1.00 90.81 116 ALA A CA 1
ATOM 887 C C . ALA A 1 116 ? -9.930 3.966 14.036 1.00 90.81 116 ALA A C 1
ATOM 889 O O . ALA A 1 116 ? -11.020 3.611 13.597 1.00 90.81 116 ALA A O 1
ATOM 890 N N . ALA A 1 117 ? -9.753 5.124 14.679 1.00 93.31 117 ALA A N 1
ATOM 891 C CA . ALA A 1 117 ? -10.841 6.029 15.042 1.00 93.31 117 ALA A CA 1
ATOM 892 C C . ALA A 1 117 ? -11.067 7.159 14.023 1.00 93.31 117 ALA A C 1
ATOM 894 O O . ALA A 1 117 ? -12.152 7.730 13.975 1.00 93.31 117 ALA A O 1
ATOM 895 N N . SER A 1 118 ? -10.051 7.521 13.234 1.00 96.06 118 SER A N 1
ATOM 896 C CA . SER A 1 118 ? -10.080 8.708 12.377 1.00 96.06 118 SER A CA 1
ATOM 897 C C . SER A 1 118 ? -10.292 8.374 10.900 1.00 96.06 118 SER A C 1
ATOM 899 O O . SER A 1 118 ? -9.413 7.826 10.234 1.00 96.06 118 SER A O 1
ATOM 901 N N . ASP A 1 119 ? -11.434 8.790 10.353 1.00 93.19 119 ASP A N 1
ATOM 902 C CA . ASP A 1 119 ? -11.785 8.610 8.935 1.00 93.19 119 ASP A CA 1
ATOM 903 C C . ASP A 1 119 ? -10.810 9.312 7.989 1.00 93.19 119 ASP A C 1
ATOM 905 O O . ASP A 1 119 ? -10.460 8.773 6.941 1.00 93.19 119 ASP A O 1
ATOM 909 N N . THR A 1 120 ? -10.310 10.485 8.379 1.00 95.44 120 THR A N 1
ATOM 910 C CA . THR A 1 120 ? -9.362 11.261 7.570 1.00 95.44 120 THR A CA 1
ATOM 911 C C . THR A 1 120 ? -8.013 10.556 7.440 1.00 95.44 120 THR A C 1
ATOM 913 O O . THR A 1 120 ? -7.448 10.510 6.349 1.00 95.44 120 THR A O 1
ATOM 916 N N . LEU A 1 121 ? -7.512 9.931 8.512 1.00 95.62 121 LEU A N 1
ATOM 917 C CA . LEU A 1 121 ? -6.296 9.114 8.442 1.00 95.62 121 LEU A CA 1
ATOM 918 C C . LEU A 1 121 ? -6.504 7.864 7.576 1.00 95.62 121 LEU A C 1
ATOM 920 O O . LEU A 1 121 ? -5.602 7.480 6.823 1.00 95.62 121 LEU A O 1
ATOM 924 N N . ARG A 1 122 ? -7.696 7.250 7.636 1.00 94.38 122 ARG A N 1
ATOM 925 C CA . ARG A 1 122 ? -8.057 6.121 6.763 1.00 94.38 122 ARG A CA 1
ATOM 926 C C . ARG A 1 122 ? -8.071 6.533 5.290 1.00 94.38 122 ARG A C 1
ATOM 928 O O . ARG A 1 122 ? -7.522 5.798 4.468 1.00 94.38 122 ARG A O 1
ATOM 935 N N . ASP A 1 123 ? -8.604 7.711 4.969 1.00 94.12 123 ASP A N 1
ATOM 936 C CA . ASP A 1 123 ? -8.575 8.266 3.610 1.00 94.12 123 ASP A CA 1
ATOM 937 C C . ASP A 1 123 ? -7.135 8.511 3.125 1.00 94.12 123 ASP A C 1
ATOM 939 O O . ASP A 1 123 ? -6.742 8.034 2.059 1.00 94.12 123 ASP A O 1
ATOM 943 N N . TYR A 1 124 ? -6.283 9.149 3.936 1.00 96.19 124 TYR A N 1
ATOM 944 C CA . TYR A 1 124 ? -4.875 9.373 3.575 1.00 96.19 124 TYR A CA 1
ATOM 945 C C . TYR A 1 124 ? -4.113 8.069 3.323 1.00 96.19 124 TYR A C 1
ATOM 947 O O . TYR A 1 124 ? -3.375 7.960 2.337 1.00 96.19 124 TYR A O 1
ATOM 955 N N . LYS A 1 125 ? -4.334 7.054 4.165 1.00 95.56 125 LYS A N 1
ATOM 956 C CA . LYS A 1 125 ? -3.787 5.708 3.967 1.00 95.56 125 LYS A CA 1
ATOM 957 C C . LYS A 1 125 ? -4.274 5.098 2.649 1.00 95.56 125 LYS A C 1
ATOM 959 O O . LYS A 1 125 ? -3.460 4.548 1.906 1.00 95.56 125 LYS A O 1
ATOM 964 N N . ALA A 1 126 ? -5.571 5.190 2.348 1.00 92.69 126 ALA A N 1
ATOM 965 C CA . ALA A 1 126 ? -6.145 4.661 1.111 1.00 92.69 126 ALA A CA 1
ATOM 966 C C . ALA A 1 126 ? -5.553 5.348 -0.131 1.00 92.69 126 ALA A C 1
ATOM 968 O O . ALA A 1 126 ? -5.157 4.664 -1.077 1.00 92.69 126 ALA A O 1
ATOM 969 N N . ARG A 1 127 ? -5.402 6.679 -0.101 1.00 95.31 127 ARG A N 1
ATOM 970 C CA . ARG A 1 127 ? -4.803 7.467 -1.193 1.00 95.31 127 ARG A CA 1
ATOM 971 C C . ARG A 1 127 ? -3.340 7.098 -1.443 1.00 95.31 127 ARG A C 1
ATOM 973 O O . ARG A 1 127 ? -2.963 6.882 -2.597 1.00 95.31 127 ARG A O 1
ATOM 980 N N . LEU A 1 128 ? -2.525 6.971 -0.389 1.00 96.38 128 LEU A N 1
ATOM 981 C CA . LEU A 1 128 ? -1.136 6.503 -0.515 1.00 96.38 128 LEU A CA 1
ATOM 982 C C . LEU A 1 128 ? -1.072 5.087 -1.093 1.00 96.38 128 LEU A C 1
ATOM 984 O O . LEU A 1 128 ? -0.331 4.854 -2.047 1.00 96.38 128 LEU A O 1
ATOM 988 N N . ASN A 1 129 ? -1.874 4.162 -0.557 1.00 95.06 129 ASN A N 1
ATOM 989 C CA . ASN A 1 129 ? -1.884 2.772 -1.005 1.00 95.06 129 ASN A CA 1
ATOM 990 C C . ASN A 1 129 ? -2.275 2.656 -2.486 1.00 95.06 129 ASN A C 1
ATOM 992 O O . ASN A 1 129 ? -1.575 2.014 -3.267 1.00 95.06 129 ASN A O 1
ATOM 996 N N . GLY A 1 130 ? -3.346 3.343 -2.902 1.00 92.88 130 GLY A N 1
ATOM 997 C CA . GLY A 1 130 ? -3.776 3.375 -4.300 1.00 92.88 130 GLY A CA 1
ATOM 998 C C . GLY A 1 130 ? -2.671 3.873 -5.236 1.00 92.88 130 GLY A C 1
ATOM 999 O O . GLY A 1 130 ? -2.425 3.270 -6.282 1.00 92.88 130 GLY A O 1
ATOM 1000 N N . ARG A 1 131 ? -1.938 4.923 -4.841 1.00 96.69 131 ARG A N 1
ATOM 1001 C CA . ARG A 1 131 ? -0.821 5.442 -5.642 1.00 96.69 131 ARG A CA 1
ATOM 1002 C C . ARG A 1 131 ? 0.359 4.468 -5.701 1.00 96.69 131 ARG A C 1
ATOM 1004 O O . ARG A 1 131 ? 0.885 4.256 -6.791 1.00 96.69 131 ARG A O 1
ATOM 1011 N N . LEU A 1 132 ? 0.741 3.844 -4.584 1.00 95.75 132 LEU A N 1
ATOM 1012 C CA . LEU A 1 132 ? 1.824 2.849 -4.543 1.00 95.75 132 LEU A CA 1
ATOM 1013 C C . LEU A 1 132 ? 1.519 1.626 -5.422 1.00 95.75 132 LEU A C 1
ATOM 1015 O O . LEU A 1 132 ? 2.382 1.191 -6.182 1.00 95.75 132 LEU A O 1
ATOM 1019 N N . VAL A 1 133 ? 0.278 1.127 -5.408 1.00 92.44 133 VAL A N 1
ATOM 1020 C CA . VAL A 1 133 ? -0.158 0.020 -6.280 1.00 92.44 133 VAL A CA 1
ATOM 1021 C C . VAL A 1 133 ? -0.062 0.399 -7.762 1.00 92.44 133 VAL A C 1
ATOM 1023 O O . VAL A 1 133 ? 0.384 -0.404 -8.584 1.00 92.44 133 VAL A O 1
ATOM 1026 N N . LEU A 1 134 ? -0.451 1.625 -8.132 1.00 91.88 134 LEU A N 1
ATOM 1027 C CA . LEU A 1 134 ? -0.322 2.106 -9.512 1.00 91.88 134 LEU A CA 1
ATOM 1028 C C . LEU A 1 134 ? 1.142 2.216 -9.951 1.00 91.88 134 LEU A C 1
ATOM 1030 O O . LEU A 1 134 ? 1.467 1.848 -11.082 1.00 91.88 134 LEU A O 1
ATOM 1034 N N . ILE A 1 135 ? 2.016 2.702 -9.065 1.00 94.38 135 ILE A N 1
ATOM 1035 C CA . ILE A 1 135 ? 3.459 2.786 -9.313 1.00 94.38 135 ILE A CA 1
ATOM 1036 C C . ILE A 1 135 ? 4.026 1.383 -9.520 1.00 94.38 135 ILE A C 1
ATOM 1038 O O . ILE A 1 135 ? 4.673 1.154 -10.540 1.00 94.38 135 ILE A O 1
ATOM 1042 N N . LYS A 1 136 ? 3.698 0.426 -8.645 1.00 93.31 136 LYS A N 1
ATOM 1043 C CA . LYS A 1 136 ? 4.108 -0.976 -8.790 1.00 93.31 136 LYS A CA 1
ATOM 1044 C C . LYS A 1 136 ? 3.736 -1.536 -10.167 1.00 93.31 136 LYS A C 1
ATOM 1046 O O . LYS A 1 136 ? 4.613 -1.934 -10.928 1.00 93.31 136 LYS A O 1
ATOM 1051 N N . LYS A 1 137 ? 2.456 -1.439 -10.549 1.00 91.50 137 LYS A N 1
ATOM 1052 C CA . LYS A 1 137 ? 1.961 -1.892 -11.865 1.00 91.50 137 LYS A CA 1
ATOM 1053 C C . LYS A 1 137 ? 2.627 -1.183 -13.046 1.00 91.50 137 LYS A C 1
ATOM 1055 O O . LYS A 1 137 ? 2.641 -1.696 -14.165 1.00 91.50 137 LYS A O 1
ATOM 1060 N N . ARG A 1 138 ? 3.086 0.059 -12.868 1.00 93.62 138 ARG A N 1
ATOM 1061 C CA . ARG A 1 138 ? 3.825 0.795 -13.902 1.00 93.62 138 ARG A CA 1
ATOM 1062 C C . ARG A 1 138 ? 5.248 0.259 -14.041 1.00 93.62 138 ARG A C 1
ATOM 1064 O O . ARG A 1 138 ? 5.697 0.107 -15.170 1.00 93.62 138 ARG A O 1
ATOM 1071 N N . LEU A 1 139 ? 5.916 -0.031 -12.927 1.00 90.69 139 LEU A N 1
ATOM 1072 C CA . LEU A 1 139 ? 7.270 -0.585 -12.910 1.00 90.69 139 LEU A CA 1
ATOM 1073 C C . LEU A 1 139 ? 7.308 -2.000 -13.496 1.00 90.69 139 LEU A C 1
ATOM 1075 O O . LEU A 1 139 ? 8.113 -2.254 -14.383 1.00 90.69 139 LEU A O 1
ATOM 1079 N N . GLU A 1 140 ? 6.372 -2.869 -13.105 1.00 89.19 140 GLU A N 1
ATOM 1080 C CA . GLU A 1 140 ? 6.239 -4.228 -13.661 1.00 89.19 140 GLU A CA 1
ATOM 1081 C C . GLU A 1 140 ? 6.095 -4.208 -15.192 1.00 89.19 140 GLU A C 1
ATOM 1083 O O . GLU A 1 140 ? 6.741 -4.975 -15.903 1.00 89.19 140 GLU A O 1
ATOM 1088 N N . ARG A 1 141 ? 5.289 -3.278 -15.725 1.00 93.62 141 ARG A N 1
ATOM 1089 C CA . ARG A 1 141 ? 5.142 -3.091 -17.178 1.00 93.62 141 ARG A CA 1
ATOM 1090 C C . ARG A 1 141 ? 6.404 -2.552 -17.849 1.00 93.62 141 ARG A C 1
ATOM 1092 O O . ARG A 1 141 ? 6.623 -2.865 -19.014 1.00 93.62 141 ARG A O 1
ATOM 1099 N N . GLY A 1 142 ? 7.188 -1.734 -17.148 1.00 90.56 142 GLY A N 1
ATOM 1100 C CA . GLY A 1 142 ? 8.479 -1.242 -17.632 1.00 90.56 142 GLY A CA 1
ATOM 1101 C C . GLY A 1 142 ? 9.456 -2.394 -17.831 1.00 90.56 142 GLY A C 1
ATOM 1102 O O . GLY A 1 142 ? 9.892 -2.623 -18.954 1.00 90.56 142 GLY A O 1
ATOM 1103 N N . ILE A 1 143 ? 9.657 -3.192 -16.780 1.00 90.00 143 ILE A N 1
ATOM 1104 C CA . ILE A 1 143 ? 10.541 -4.367 -16.791 1.00 90.00 143 ILE A CA 1
ATOM 1105 C C . ILE A 1 143 ? 10.136 -5.333 -17.913 1.00 90.00 143 ILE A C 1
ATOM 1107 O O . ILE A 1 143 ? 10.943 -5.659 -18.781 1.00 90.00 143 ILE A O 1
ATOM 1111 N N . ALA A 1 144 ? 8.852 -5.702 -17.986 1.00 88.44 144 ALA A N 1
ATOM 1112 C CA . ALA A 1 144 ? 8.356 -6.597 -19.035 1.00 88.44 144 ALA A CA 1
ATOM 1113 C C . ALA A 1 144 ? 8.507 -6.016 -20.457 1.00 88.44 144 ALA A C 1
ATOM 1115 O O . ALA A 1 144 ? 8.598 -6.760 -21.436 1.00 88.44 144 ALA A O 1
ATOM 1116 N N . SER A 1 145 ? 8.493 -4.687 -20.607 1.00 92.25 145 SER A N 1
ATOM 1117 C CA . SER A 1 145 ? 8.718 -4.038 -21.900 1.00 92.25 145 SER A CA 1
ATOM 1118 C C . SER A 1 145 ? 10.191 -4.017 -22.288 1.00 92.25 145 SER A C 1
ATOM 1120 O O . SER A 1 145 ? 10.483 -4.098 -23.483 1.00 92.25 145 SER A O 1
ATOM 1122 N N . ASP A 1 146 ? 11.097 -3.861 -21.331 1.00 88.00 146 ASP A N 1
ATOM 1123 C CA . ASP A 1 146 ? 12.531 -3.797 -21.597 1.00 88.00 146 ASP A CA 1
ATOM 1124 C C . ASP A 1 146 ? 13.090 -5.193 -21.899 1.00 88.00 146 ASP A C 1
ATOM 1126 O O . ASP A 1 146 ? 13.787 -5.350 -22.902 1.00 88.00 146 ASP A O 1
ATOM 1130 N N . GLU A 1 147 ? 12.613 -6.237 -21.209 1.00 88.81 147 GLU A N 1
ATOM 1131 C CA . GLU A 1 147 ? 12.887 -7.641 -21.562 1.00 88.81 147 GLU A CA 1
ATOM 1132 C C . GLU A 1 147 ? 12.489 -7.973 -23.014 1.00 88.81 147 GLU A C 1
ATOM 1134 O O . GLU A 1 147 ? 13.210 -8.664 -23.739 1.00 88.81 147 GLU A O 1
ATOM 1139 N N . ARG A 1 148 ? 11.354 -7.439 -23.490 1.00 91.44 148 ARG A N 1
ATOM 1140 C CA . ARG A 1 148 ? 10.925 -7.616 -24.889 1.00 91.44 148 ARG A CA 1
ATOM 1141 C C . ARG A 1 148 ? 11.842 -6.900 -25.877 1.00 91.44 148 ARG A C 1
ATOM 1143 O O . ARG A 1 148 ? 12.092 -7.436 -26.956 1.00 91.44 148 ARG A O 1
ATOM 1150 N N . LYS A 1 149 ? 12.336 -5.702 -25.547 1.00 92.19 149 LYS A N 1
ATOM 1151 C CA . LYS A 1 149 ? 13.275 -4.967 -26.413 1.00 92.19 149 LYS A CA 1
ATOM 1152 C C . LYS A 1 149 ? 14.617 -5.688 -26.502 1.00 92.19 149 LYS A C 1
ATOM 1154 O O . LYS A 1 149 ? 15.163 -5.775 -27.600 1.00 92.19 149 LYS A O 1
ATOM 1159 N N . GLU A 1 150 ? 15.102 -6.236 -25.390 1.00 88.38 150 GLU A N 1
ATOM 1160 C CA . GLU A 1 150 ? 16.316 -7.060 -25.330 1.00 88.38 150 GLU A CA 1
ATOM 1161 C C . GLU A 1 150 ? 16.175 -8.302 -26.230 1.00 88.38 150 GLU A C 1
ATOM 1163 O O . GLU A 1 150 ? 17.036 -8.586 -27.063 1.00 88.38 150 GLU A O 1
ATOM 1168 N N . GLY A 1 151 ? 15.033 -8.996 -26.138 1.00 84.38 151 GLY A N 1
ATOM 1169 C CA . GLY A 1 151 ? 14.741 -10.191 -26.935 1.00 84.38 151 GLY A CA 1
ATOM 1170 C C . GLY A 1 151 ? 14.625 -9.935 -28.441 1.00 84.38 151 GLY A C 1
ATOM 1171 O O . GLY A 1 151 ? 15.076 -10.759 -29.230 1.00 84.38 151 GLY A O 1
ATOM 1172 N N . ILE A 1 152 ? 14.071 -8.788 -28.853 1.00 86.00 152 ILE A N 1
ATOM 1173 C CA . ILE A 1 152 ? 14.004 -8.387 -30.272 1.00 86.00 152 ILE A CA 1
ATOM 1174 C C . ILE A 1 152 ? 15.384 -7.967 -30.789 1.00 86.00 152 ILE A C 1
ATOM 1176 O O . ILE A 1 152 ? 15.723 -8.233 -31.942 1.00 86.00 152 ILE A O 1
ATOM 1180 N N . ARG A 1 153 ? 16.182 -7.292 -29.952 1.00 78.00 153 ARG A N 1
ATOM 1181 C CA . ARG A 1 153 ? 17.522 -6.833 -30.328 1.00 78.00 153 ARG A CA 1
ATOM 1182 C C . ARG A 1 153 ? 18.541 -7.946 -30.402 1.00 78.00 153 ARG A C 1
ATOM 1184 O O . ARG A 1 153 ? 19.533 -7.731 -31.085 1.00 78.00 153 ARG A O 1
ATOM 1191 N N . ARG A 1 154 ? 18.323 -9.092 -29.746 1.00 65.00 154 ARG A N 1
ATOM 1192 C CA . ARG A 1 154 ? 19.170 -10.275 -29.905 1.00 65.00 154 ARG A CA 1
ATOM 1193 C C . ARG A 1 154 ? 18.943 -10.817 -31.321 1.00 65.00 154 ARG A C 1
ATOM 1195 O O . ARG A 1 154 ? 17.958 -11.524 -31.545 1.00 65.00 154 ARG A O 1
ATOM 1202 N N . PRO A 1 155 ? 19.804 -10.484 -32.301 1.00 62.53 155 PRO A N 1
ATOM 1203 C CA . PRO A 1 155 ? 19.661 -11.028 -33.634 1.00 62.53 155 PRO A CA 1
ATOM 1204 C C . PRO A 1 155 ? 19.885 -12.520 -33.452 1.00 62.53 155 PRO A C 1
ATOM 1206 O O . PRO A 1 155 ? 20.853 -12.926 -32.801 1.00 62.53 155 PRO A O 1
ATOM 1209 N N . SER A 1 156 ? 18.973 -13.335 -33.974 1.00 60.62 156 SER A N 1
ATOM 1210 C CA . SER A 1 156 ? 19.235 -14.757 -34.163 1.00 60.62 156 SER A CA 1
ATOM 1211 C C . SER A 1 156 ? 20.622 -14.826 -34.776 1.00 60.62 156 SER A C 1
ATOM 1213 O O . SER A 1 156 ? 20.838 -14.233 -35.834 1.00 60.62 156 SER A O 1
ATOM 1215 N N . THR A 1 157 ? 21.571 -15.415 -34.051 1.00 63.28 157 THR A N 1
ATOM 1216 C CA . THR A 1 157 ? 22.955 -15.555 -34.486 1.00 63.28 157 THR A CA 1
ATOM 1217 C C . THR A 1 157 ? 22.918 -15.939 -35.959 1.00 63.28 157 THR A C 1
ATOM 1219 O O . THR A 1 157 ? 22.350 -16.993 -36.269 1.00 63.28 157 THR A O 1
ATOM 1222 N N . PRO A 1 158 ? 23.421 -15.102 -36.890 1.00 60.53 158 PRO A N 1
ATOM 1223 C CA . PRO A 1 158 ? 23.559 -15.544 -38.257 1.00 60.53 158 PRO A CA 1
ATOM 1224 C C . PRO A 1 158 ? 24.487 -16.745 -38.180 1.00 60.53 158 PRO A C 1
ATOM 1226 O O . PRO A 1 158 ? 25.650 -16.645 -37.786 1.00 60.53 158 PRO A O 1
ATOM 1229 N N . ARG A 1 159 ? 23.885 -17.908 -38.428 1.00 50.62 159 ARG A N 1
ATOM 1230 C CA . ARG A 1 159 ? 24.532 -19.198 -38.600 1.00 50.62 159 ARG A CA 1
ATOM 1231 C C . ARG A 1 159 ? 25.860 -18.958 -39.304 1.00 50.62 159 ARG A C 1
ATOM 1233 O O . ARG A 1 159 ? 25.868 -18.437 -40.413 1.00 50.62 159 ARG A O 1
ATOM 1240 N N . ALA A 1 160 ? 26.938 -19.282 -38.598 1.00 55.16 160 ALA A N 1
ATOM 1241 C CA . ALA A 1 160 ? 28.313 -19.033 -38.985 1.00 55.16 160 ALA A CA 1
ATOM 1242 C C . ALA A 1 160 ? 28.542 -19.192 -40.495 1.00 55.16 160 ALA A C 1
ATOM 1244 O O . ALA A 1 160 ? 28.569 -20.303 -41.020 1.00 55.16 160 ALA A O 1
ATOM 1245 N N . SER A 1 161 ? 28.770 -18.075 -41.173 1.00 51.34 161 SER A N 1
ATOM 1246 C CA . SER A 1 161 ? 29.633 -18.032 -42.343 1.00 51.34 161 SER A CA 1
ATOM 1247 C C . SER A 1 161 ? 30.876 -17.269 -41.916 1.00 51.34 161 SER A C 1
ATOM 1249 O O . SER A 1 161 ? 30.891 -16.042 -41.834 1.00 51.34 161 SER A O 1
ATOM 1251 N N . ALA A 1 162 ? 31.885 -18.050 -41.536 1.00 63.12 162 ALA A N 1
ATOM 1252 C CA . ALA A 1 162 ? 33.248 -17.604 -41.350 1.00 63.12 162 ALA A CA 1
ATOM 1253 C C . ALA A 1 162 ? 33.707 -16.841 -42.597 1.00 63.12 162 ALA A C 1
ATOM 1255 O O . ALA A 1 162 ? 33.594 -17.381 -43.691 1.00 63.12 162 ALA A O 1
ATOM 1256 N N . THR A 1 163 ? 34.187 -15.611 -42.414 1.00 59.38 163 THR A N 1
ATOM 1257 C CA . THR A 1 163 ? 35.547 -15.170 -42.772 1.00 59.38 163 THR A CA 1
ATOM 1258 C C . THR A 1 163 ? 35.667 -13.656 -42.583 1.00 59.38 163 THR A C 1
ATOM 1260 O O . THR A 1 163 ? 34.931 -12.897 -43.201 1.00 59.38 163 THR A O 1
ATOM 1263 N N . ASP A 1 164 ? 36.654 -13.267 -41.772 1.00 51.78 164 ASP A N 1
ATOM 1264 C CA . ASP A 1 164 ? 37.668 -12.269 -42.134 1.00 51.78 164 ASP A CA 1
ATOM 1265 C C . ASP A 1 164 ? 37.239 -10.796 -42.327 1.00 51.78 164 ASP A C 1
ATOM 1267 O O . ASP A 1 164 ? 36.758 -10.421 -43.393 1.00 51.78 164 ASP A O 1
ATOM 1271 N N . ARG A 1 165 ? 37.518 -9.923 -41.341 1.00 48.09 165 ARG A N 1
ATOM 1272 C CA . ARG A 1 165 ? 38.640 -8.957 -41.425 1.00 48.09 165 ARG A CA 1
ATOM 1273 C C . ARG A 1 165 ? 38.741 -8.009 -40.225 1.00 48.09 165 ARG A C 1
ATOM 1275 O O . ARG A 1 165 ? 37.761 -7.643 -39.586 1.00 48.09 165 ARG A O 1
ATOM 1282 N N . THR A 1 166 ? 39.986 -7.639 -39.963 1.00 63.44 166 THR A N 1
ATOM 1283 C CA . THR A 1 166 ? 40.551 -6.848 -38.868 1.00 63.44 166 THR A CA 1
ATOM 1284 C C . THR A 1 166 ? 40.527 -5.325 -39.101 1.00 63.44 166 THR A C 1
ATOM 1286 O O . THR A 1 166 ? 40.481 -4.864 -40.239 1.00 63.44 166 THR A O 1
ATOM 1289 N N . HIS A 1 167 ? 40.718 -4.585 -37.993 1.00 48.84 167 HIS A N 1
ATOM 1290 C CA . HIS A 1 167 ? 41.021 -3.140 -37.843 1.00 48.84 167 HIS A CA 1
ATOM 1291 C C . HIS A 1 167 ? 39.807 -2.185 -37.962 1.00 48.84 167 HIS A C 1
ATOM 1293 O O . HIS A 1 167 ? 38.918 -2.411 -38.761 1.00 48.84 167 HIS A O 1
ATOM 1299 N N . ALA A 1 168 ? 39.663 -1.096 -37.198 1.00 44.78 168 ALA A N 1
ATOM 1300 C CA . ALA A 1 168 ? 40.638 -0.301 -36.455 1.00 44.78 168 ALA A CA 1
ATOM 1301 C C . ALA A 1 168 ? 40.019 0.371 -35.209 1.00 44.78 168 ALA A C 1
ATOM 1303 O O . ALA A 1 168 ? 38.817 0.610 -35.126 1.00 44.78 168 ALA A O 1
ATOM 1304 N N . ALA A 1 169 ? 40.906 0.676 -34.262 1.00 52.69 169 ALA A N 1
ATOM 1305 C CA . ALA A 1 169 ? 40.679 1.402 -33.022 1.00 52.69 169 ALA A CA 1
ATOM 1306 C C . ALA A 1 169 ? 40.173 2.840 -33.251 1.00 52.69 169 ALA A C 1
ATOM 1308 O O . ALA A 1 169 ? 40.704 3.570 -34.086 1.00 52.69 169 ALA A O 1
ATOM 1309 N N . GLY A 1 170 ? 39.193 3.253 -32.448 1.00 41.59 170 GLY A N 1
ATOM 1310 C CA . GLY A 1 170 ? 38.673 4.617 -32.389 1.00 41.59 170 GLY A CA 1
ATOM 1311 C C . GLY A 1 170 ? 38.142 4.905 -30.991 1.00 41.59 170 GLY A C 1
ATOM 1312 O O . GLY A 1 170 ? 36.991 4.629 -30.679 1.00 41.59 170 GLY A O 1
ATOM 1313 N N . THR A 1 171 ? 39.039 5.405 -30.149 1.00 51.09 171 THR A N 1
ATOM 1314 C CA . THR A 1 171 ? 38.867 5.813 -28.754 1.00 51.09 171 THR A CA 1
ATOM 1315 C C . THR A 1 171 ? 37.734 6.836 -28.601 1.00 51.09 171 THR A C 1
ATOM 1317 O O . THR A 1 171 ? 37.895 7.990 -28.992 1.00 51.09 171 THR A O 1
ATOM 1320 N N . ALA A 1 172 ? 36.604 6.439 -28.010 1.00 43.09 172 ALA A N 1
ATOM 1321 C CA . ALA A 1 172 ? 35.538 7.349 -27.591 1.00 43.09 172 ALA A CA 1
ATOM 1322 C C . ALA A 1 172 ? 35.503 7.423 -26.058 1.00 43.09 172 ALA A C 1
ATOM 1324 O O . ALA A 1 172 ? 35.334 6.420 -25.369 1.00 43.09 172 ALA A O 1
ATOM 1325 N N . LEU A 1 173 ? 35.730 8.627 -25.538 1.00 49.19 173 LEU A N 1
ATOM 1326 C CA . LEU A 1 173 ? 35.792 8.946 -24.117 1.00 49.19 173 LEU A CA 1
ATOM 1327 C C . LEU A 1 173 ? 34.386 8.945 -23.493 1.00 49.19 173 LEU A C 1
ATOM 1329 O O . LEU A 1 173 ? 33.602 9.864 -23.702 1.00 49.19 173 LEU A O 1
ATOM 1333 N N . ASN A 1 174 ? 34.119 7.882 -22.737 1.00 51.00 174 ASN A N 1
ATOM 1334 C CA . ASN A 1 174 ? 33.350 7.767 -21.493 1.00 51.00 174 ASN A CA 1
ATOM 1335 C C . ASN A 1 174 ? 32.514 8.990 -21.059 1.00 51.00 174 ASN A C 1
ATOM 1337 O O . ASN A 1 174 ? 32.976 9.840 -20.294 1.00 51.00 174 ASN A O 1
ATOM 1341 N N . ALA A 1 175 ? 31.234 8.995 -21.435 1.00 43.94 175 ALA A N 1
ATOM 1342 C CA . ALA A 1 175 ? 30.192 9.476 -20.533 1.00 43.94 175 ALA A CA 1
ATOM 1343 C C . ALA A 1 175 ? 29.939 8.376 -19.480 1.00 43.94 175 ALA A C 1
ATOM 1345 O O . ALA A 1 175 ? 29.989 7.201 -19.849 1.00 43.94 175 ALA A O 1
ATOM 1346 N N . PRO A 1 176 ? 29.692 8.700 -18.196 1.00 50.19 176 PRO A N 1
ATOM 1347 C CA . PRO A 1 176 ? 29.312 7.702 -17.204 1.00 50.19 176 PRO A CA 1
ATOM 1348 C C . PRO A 1 176 ? 27.897 7.214 -17.529 1.00 50.19 176 PRO A C 1
ATOM 1350 O O . PRO A 1 176 ? 26.896 7.761 -17.070 1.00 50.19 176 PRO A O 1
ATOM 1353 N N . GLU A 1 177 ? 27.827 6.212 -18.394 1.00 49.78 177 GLU A N 1
ATOM 1354 C CA . GLU A 1 177 ? 26.677 5.343 -18.567 1.00 49.78 177 GLU A CA 1
ATOM 1355 C C . GLU A 1 177 ? 26.502 4.630 -17.222 1.00 49.78 177 GLU A C 1
ATOM 1357 O O . GLU A 1 177 ? 27.226 3.693 -16.907 1.00 49.78 177 GLU A O 1
ATOM 1362 N N . LEU A 1 178 ? 25.639 5.167 -16.350 1.00 51.62 178 LEU A N 1
ATOM 1363 C CA . LEU A 1 178 ? 25.202 4.428 -15.169 1.00 51.62 178 LEU A CA 1
ATOM 1364 C C . LEU A 1 178 ? 24.579 3.136 -15.697 1.00 51.62 178 LEU A C 1
ATOM 1366 O O . LEU A 1 178 ? 23.546 3.186 -16.369 1.00 51.62 178 LEU A O 1
ATOM 1370 N N . ASP A 1 179 ? 25.249 2.018 -15.438 1.00 54.88 179 ASP A N 1
ATOM 1371 C CA . ASP A 1 179 ? 24.918 0.714 -15.985 1.00 54.88 179 ASP A CA 1
ATOM 1372 C C . ASP A 1 179 ? 23.422 0.418 -15.780 1.00 54.88 179 ASP A C 1
ATOM 1374 O O . ASP A 1 179 ? 22.939 0.252 -14.656 1.00 54.88 179 ASP A O 1
ATOM 1378 N N . ALA A 1 180 ? 22.677 0.320 -16.887 1.00 59.97 180 ALA A N 1
ATOM 1379 C CA . ALA A 1 180 ? 21.279 -0.110 -16.920 1.00 59.97 180 ALA A CA 1
ATOM 1380 C C . ALA A 1 180 ? 20.940 -1.309 -15.993 1.00 59.97 180 ALA A C 1
ATOM 1382 O O . ALA A 1 180 ? 19.856 -1.285 -15.406 1.00 59.97 180 ALA A O 1
ATOM 1383 N N . PRO A 1 181 ? 21.812 -2.321 -15.765 1.00 66.12 181 PRO A N 1
ATOM 1384 C CA . PRO A 1 181 ? 21.517 -3.392 -14.807 1.00 66.12 181 PRO A CA 1
ATOM 1385 C C . PRO A 1 181 ? 21.393 -2.948 -13.338 1.00 66.12 181 PRO A C 1
ATOM 1387 O O . PRO A 1 181 ? 20.650 -3.580 -12.588 1.00 66.12 181 PRO A O 1
ATOM 1390 N N . GLU A 1 182 ? 22.061 -1.875 -12.896 1.00 71.12 182 GLU A N 1
ATOM 1391 C CA . GLU A 1 182 ? 21.917 -1.397 -11.508 1.00 71.12 182 GLU A CA 1
ATOM 1392 C C . GLU A 1 182 ? 20.527 -0.778 -11.278 1.00 71.12 182 GLU A C 1
ATOM 1394 O O . GLU A 1 182 ? 19.932 -0.893 -10.202 1.00 71.12 182 GLU A O 1
ATOM 1399 N N . MET A 1 183 ? 19.980 -0.156 -12.325 1.00 68.50 183 MET A N 1
ATOM 1400 C CA . MET A 1 183 ? 18.635 0.413 -12.331 1.00 68.50 183 MET A CA 1
ATOM 1401 C C . MET A 1 183 ? 17.570 -0.661 -12.093 1.00 68.50 183 MET A C 1
ATOM 1403 O O . MET A 1 183 ? 16.692 -0.496 -11.241 1.00 68.50 183 MET A O 1
ATOM 1407 N N . ASP A 1 184 ? 17.681 -1.777 -12.812 1.00 71.19 184 ASP A N 1
ATOM 1408 C CA . ASP A 1 184 ? 16.743 -2.894 -12.722 1.00 71.19 184 ASP A CA 1
ATOM 1409 C C . ASP A 1 184 ? 16.753 -3.539 -11.336 1.00 71.19 184 ASP A C 1
ATOM 1411 O O . ASP A 1 184 ? 15.694 -3.839 -10.780 1.00 71.19 184 ASP A O 1
ATOM 1415 N N . GLU A 1 185 ? 17.929 -3.686 -10.727 1.00 78.56 185 GLU A N 1
ATOM 1416 C CA . GLU A 1 185 ? 18.040 -4.266 -9.389 1.00 78.56 185 GLU A CA 1
ATOM 1417 C C . GLU A 1 185 ? 17.392 -3.373 -8.321 1.00 78.56 185 GLU A C 1
ATOM 1419 O O . GLU A 1 185 ? 16.655 -3.846 -7.447 1.00 78.56 185 GLU A O 1
ATOM 1424 N N . ARG A 1 186 ? 17.563 -2.050 -8.434 1.00 76.19 186 ARG A N 1
ATOM 1425 C CA . ARG A 1 186 ? 16.896 -1.085 -7.546 1.00 76.19 186 ARG A CA 1
ATOM 1426 C C . ARG A 1 186 ? 15.374 -1.116 -7.714 1.00 76.19 186 ARG A C 1
ATOM 1428 O O . ARG A 1 186 ? 14.654 -1.031 -6.717 1.00 76.19 186 ARG A O 1
ATOM 1435 N N . LEU A 1 187 ? 14.871 -1.270 -8.941 1.00 73.56 187 LEU A N 1
ATOM 1436 C CA . LEU A 1 187 ? 13.435 -1.400 -9.214 1.00 73.56 187 LEU A CA 1
ATOM 1437 C C . LEU A 1 187 ? 12.848 -2.687 -8.633 1.00 73.56 187 LEU A C 1
ATOM 1439 O O . LEU A 1 187 ? 11.768 -2.641 -8.038 1.00 73.56 187 LEU A O 1
ATOM 1443 N N . ARG A 1 188 ? 13.569 -3.807 -8.741 1.00 74.12 188 ARG A N 1
ATOM 1444 C CA . ARG A 1 188 ? 13.178 -5.082 -8.123 1.00 74.12 188 ARG A CA 1
ATOM 1445 C C . ARG A 1 188 ? 13.107 -4.973 -6.605 1.00 74.12 188 ARG A C 1
ATOM 1447 O O . ARG A 1 188 ? 12.108 -5.388 -6.023 1.00 74.12 188 ARG A O 1
ATOM 1454 N N . CYS A 1 189 ? 14.094 -4.339 -5.971 1.00 74.25 189 CYS A N 1
ATOM 1455 C CA . CYS A 1 189 ? 14.086 -4.117 -4.523 1.00 74.25 189 CYS A CA 1
ATOM 1456 C C . CYS A 1 189 ? 12.883 -3.269 -4.072 1.00 74.25 189 CYS A C 1
ATOM 1458 O O . CYS A 1 189 ? 12.230 -3.587 -3.076 1.00 74.25 189 CYS A O 1
ATOM 1460 N N . VAL A 1 190 ? 12.546 -2.207 -4.816 1.00 78.06 190 VAL A N 1
ATOM 1461 C CA . VAL A 1 190 ? 11.370 -1.372 -4.514 1.00 78.06 190 VAL A CA 1
ATOM 1462 C C . VAL A 1 190 ? 10.075 -2.155 -4.719 1.00 78.06 190 VAL A C 1
ATOM 1464 O O . VAL A 1 190 ? 9.213 -2.123 -3.843 1.00 78.06 190 VAL A O 1
ATOM 1467 N N . ALA A 1 191 ? 9.937 -2.891 -5.824 1.00 74.56 191 ALA A N 1
ATOM 1468 C CA . ALA A 1 191 ? 8.762 -3.721 -6.078 1.00 74.56 191 ALA A CA 1
ATOM 1469 C C . ALA A 1 191 ? 8.556 -4.768 -4.969 1.00 74.56 191 ALA A C 1
ATOM 1471 O O . ALA A 1 191 ? 7.455 -4.858 -4.428 1.00 74.56 191 ALA A O 1
ATOM 1472 N N . ALA A 1 192 ? 9.625 -5.452 -4.547 1.00 75.00 192 ALA A N 1
ATOM 1473 C CA . ALA A 1 192 ? 9.593 -6.404 -3.439 1.00 75.00 192 ALA A CA 1
ATOM 1474 C C . ALA A 1 192 ? 9.167 -5.746 -2.113 1.00 75.00 192 ALA A C 1
ATOM 1476 O O . ALA A 1 192 ? 8.351 -6.299 -1.377 1.00 75.00 192 ALA A O 1
ATOM 1477 N N . SER A 1 193 ? 9.647 -4.528 -1.822 1.00 73.88 193 SER A N 1
ATOM 1478 C CA . SER A 1 193 ? 9.223 -3.787 -0.622 1.00 73.88 193 SER A CA 1
ATOM 1479 C C . SER A 1 193 ? 7.730 -3.421 -0.637 1.00 73.88 193 SER A C 1
ATOM 1481 O O . SER A 1 193 ? 7.089 -3.373 0.415 1.00 73.88 193 SER A O 1
ATOM 1483 N N . LEU A 1 194 ? 7.154 -3.200 -1.826 1.00 74.00 194 LEU A N 1
ATOM 1484 C CA . LEU A 1 194 ? 5.727 -2.923 -1.995 1.00 74.00 194 LEU A CA 1
ATOM 1485 C C . LEU A 1 194 ? 4.870 -4.187 -1.896 1.00 74.00 194 LEU A C 1
ATOM 1487 O O . LEU A 1 194 ? 3.734 -4.094 -1.435 1.00 74.00 194 LEU A O 1
ATOM 1491 N N . ASP A 1 195 ? 5.398 -5.351 -2.275 1.00 68.75 195 ASP A N 1
ATOM 1492 C CA . ASP A 1 195 ? 4.694 -6.630 -2.132 1.00 68.75 195 ASP A CA 1
ATOM 1493 C C . ASP A 1 195 ? 4.499 -7.029 -0.673 1.00 68.75 195 ASP A C 1
ATOM 1495 O O . ASP A 1 195 ? 3.372 -7.307 -0.262 1.00 68.75 195 ASP A O 1
ATOM 1499 N N . VAL A 1 196 ? 5.544 -6.905 0.150 1.00 67.44 196 VAL A N 1
ATOM 1500 C CA . VAL A 1 196 ? 5.434 -7.117 1.605 1.00 67.44 196 VAL A CA 1
ATOM 1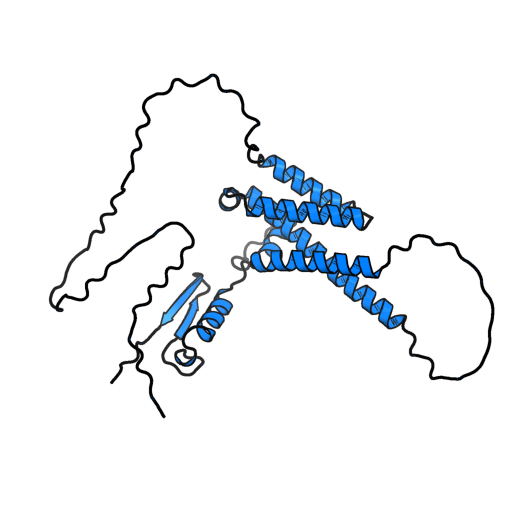501 C C . VAL A 1 196 ? 4.394 -6.171 2.219 1.00 67.44 196 VAL A C 1
ATOM 1503 O O . VAL A 1 196 ? 3.610 -6.555 3.092 1.00 67.44 196 VAL A O 1
ATOM 1506 N N . ALA A 1 197 ? 4.341 -4.924 1.739 1.00 61.97 197 ALA A N 1
ATOM 1507 C CA . ALA A 1 197 ? 3.340 -3.967 2.191 1.00 61.97 197 ALA A CA 1
ATOM 1508 C C . ALA A 1 197 ? 1.917 -4.381 1.772 1.00 61.97 197 ALA A C 1
ATOM 1510 O O . ALA A 1 197 ? 1.004 -4.278 2.596 1.00 61.97 197 ALA A O 1
ATOM 1511 N N . ALA A 1 198 ? 1.734 -4.862 0.537 1.00 60.53 198 ALA A N 1
ATOM 1512 C CA . ALA A 1 198 ? 0.449 -5.260 -0.038 1.00 60.53 198 ALA A CA 1
ATOM 1513 C C . ALA A 1 198 ? -0.135 -6.538 0.593 1.00 60.53 198 ALA A C 1
ATOM 1515 O O . ALA A 1 198 ? -1.335 -6.574 0.878 1.00 60.53 198 ALA A O 1
ATOM 1516 N N . GLU A 1 199 ? 0.690 -7.547 0.877 1.00 58.38 199 GLU A N 1
ATOM 1517 C CA . GLU A 1 199 ? 0.264 -8.789 1.545 1.00 58.38 199 GLU A CA 1
ATOM 1518 C C . GLU A 1 199 ? -0.249 -8.526 2.966 1.00 58.38 199 GLU A C 1
ATOM 1520 O O . GLU A 1 199 ? -1.263 -9.077 3.388 1.00 58.38 199 GLU A O 1
ATOM 1525 N N . CYS A 1 200 ? 0.360 -7.574 3.676 1.00 54.78 200 CYS A N 1
ATOM 1526 C CA . CYS A 1 200 ? -0.087 -7.163 5.007 1.00 54.78 200 CYS A CA 1
ATOM 1527 C C . CYS A 1 200 ? -1.382 -6.322 5.011 1.00 54.78 200 CYS A C 1
ATOM 1529 O O . CYS A 1 200 ? -1.781 -5.842 6.077 1.00 54.78 200 CYS A O 1
ATOM 1531 N N . LEU A 1 201 ? -1.982 -6.028 3.849 1.00 55.16 201 LEU A N 1
ATOM 1532 C CA . LEU A 1 201 ? -3.058 -5.035 3.700 1.00 55.16 201 LEU A CA 1
ATOM 1533 C C . LEU A 1 201 ? -4.408 -5.598 3.279 1.00 55.16 201 LEU A C 1
ATOM 1535 O O . LEU A 1 201 ? -5.363 -4.823 3.214 1.00 55.16 201 LEU A O 1
ATOM 1539 N N . GLY A 1 202 ? -4.507 -6.900 3.018 1.00 50.06 202 GLY A N 1
ATOM 1540 C CA . GLY A 1 202 ? -5.792 -7.547 2.797 1.00 50.06 202 GLY A CA 1
ATOM 1541 C C . GLY A 1 202 ? -6.673 -6.825 1.766 1.00 50.06 202 GLY A C 1
ATOM 1542 O O . GLY A 1 202 ? -7.811 -6.497 2.077 1.00 50.06 202 GLY A O 1
ATOM 1543 N N . GLY A 1 203 ? -6.176 -6.590 0.545 1.00 44.62 203 GLY A N 1
ATOM 1544 C CA . GLY A 1 203 ? -6.978 -6.485 -0.693 1.00 44.62 203 GLY A CA 1
ATOM 1545 C C . GLY A 1 203 ? -8.068 -5.400 -0.836 1.00 44.62 203 GLY A C 1
ATOM 1546 O O . GLY A 1 203 ? -8.604 -5.243 -1.928 1.00 44.62 203 GLY A O 1
ATOM 1547 N N . ALA A 1 204 ? -8.394 -4.613 0.194 1.00 47.53 204 ALA A N 1
ATOM 1548 C CA . ALA A 1 204 ? -9.532 -3.676 0.191 1.00 47.53 204 ALA A CA 1
ATOM 1549 C C . ALA A 1 204 ? -9.194 -2.258 -0.324 1.00 47.53 204 ALA A C 1
ATOM 1551 O O . ALA A 1 204 ? -10.069 -1.406 -0.471 1.00 47.53 204 ALA A O 1
ATOM 1552 N N . GLY A 1 205 ? -7.920 -1.972 -0.619 1.00 48.84 205 GLY A N 1
ATOM 1553 C CA . GLY A 1 205 ? -7.463 -0.629 -1.005 1.00 48.84 205 GLY A CA 1
ATOM 1554 C C . GLY A 1 205 ? -7.958 -0.135 -2.371 1.00 48.84 205 GLY A C 1
ATOM 1555 O O . GLY A 1 205 ? -7.931 1.068 -2.624 1.00 48.84 205 GLY A O 1
ATOM 1556 N N . TRP A 1 206 ? -8.421 -1.034 -3.245 1.00 49.47 206 TRP A N 1
ATOM 1557 C CA . TRP A 1 206 ? -8.855 -0.668 -4.597 1.00 49.47 206 TRP A CA 1
ATOM 1558 C C . TRP A 1 206 ? -10.226 0.029 -4.621 1.00 49.47 206 TRP A C 1
ATOM 1560 O O . TRP A 1 206 ? -10.432 0.940 -5.421 1.00 49.47 206 TRP A O 1
ATOM 1570 N N . TYR A 1 207 ? -11.134 -0.322 -3.703 1.00 52.56 207 TYR A N 1
ATOM 1571 C CA . TYR A 1 207 ? -12.495 0.229 -3.680 1.00 52.56 207 TYR A CA 1
ATOM 1572 C C . TYR A 1 207 ? -12.548 1.695 -3.231 1.00 52.56 207 TYR A C 1
ATOM 1574 O O . TYR A 1 207 ? -13.324 2.478 -3.774 1.00 52.56 207 TYR A O 1
ATOM 1582 N N . PHE A 1 208 ? -11.674 2.111 -2.312 1.00 51.66 208 PHE A N 1
ATOM 1583 C CA . PHE A 1 208 ? -11.647 3.499 -1.834 1.00 51.66 208 PHE A CA 1
ATOM 1584 C C . PHE A 1 208 ? -10.909 4.450 -2.784 1.00 51.66 208 PHE A C 1
ATOM 1586 O O . PHE A 1 208 ? -11.287 5.612 -2.902 1.00 51.66 208 PHE A O 1
ATOM 1593 N N . ALA A 1 209 ? -9.913 3.961 -3.532 1.00 48.44 209 ALA A N 1
ATOM 1594 C CA . ALA A 1 209 ? -9.159 4.784 -4.481 1.00 48.44 209 ALA A CA 1
ATOM 1595 C C . ALA A 1 209 ? -9.977 5.216 -5.720 1.00 48.44 209 ALA A C 1
ATOM 1597 O O . ALA A 1 209 ? -9.575 6.154 -6.404 1.00 48.44 209 ALA A O 1
ATOM 1598 N N . HIS A 1 210 ? -11.125 4.577 -5.994 1.00 46.81 210 HIS A N 1
ATOM 1599 C CA . HIS A 1 210 ? -12.009 4.910 -7.122 1.00 46.81 210 HIS A CA 1
ATOM 1600 C C . HIS A 1 210 ? -13.411 5.414 -6.725 1.00 46.81 210 HIS A C 1
ATOM 1602 O O . HIS A 1 210 ? -14.165 5.832 -7.603 1.00 46.81 210 HIS A O 1
ATOM 1608 N N . ALA A 1 211 ? -13.762 5.448 -5.435 1.00 48.06 211 ALA A N 1
ATOM 1609 C CA . ALA A 1 211 ? -15.060 5.965 -4.979 1.00 48.06 211 ALA A CA 1
ATOM 1610 C C . ALA A 1 211 ? -15.152 7.509 -4.980 1.00 48.06 211 ALA A C 1
ATOM 1612 O O . ALA A 1 211 ? -16.247 8.058 -4.909 1.00 48.06 211 ALA A O 1
ATOM 1613 N N . GLY A 1 212 ? -14.023 8.220 -5.090 1.00 45.69 212 GLY A N 1
ATOM 1614 C CA . GLY A 1 212 ? -13.980 9.687 -5.027 1.00 45.69 212 GLY A CA 1
ATOM 1615 C C . GLY A 1 212 ? -14.151 10.434 -6.357 1.00 45.69 212 GLY A C 1
ATOM 1616 O O . GLY A 1 212 ? -14.252 11.657 -6.338 1.00 45.69 212 GLY A O 1
ATOM 1617 N N . GLU A 1 213 ? -14.181 9.747 -7.508 1.00 42.34 213 GLU A N 1
ATOM 1618 C CA . GLU A 1 213 ? -14.152 10.398 -8.833 1.00 42.34 213 GLU A CA 1
ATOM 1619 C C . GLU A 1 213 ? -15.339 10.018 -9.739 1.00 42.34 213 GLU A C 1
ATOM 1621 O O . GLU A 1 213 ? -15.185 9.726 -10.922 1.00 42.34 213 GLU A O 1
ATOM 1626 N N . ARG A 1 214 ? -16.561 10.054 -9.187 1.00 41.94 214 ARG A N 1
ATOM 1627 C CA . ARG A 1 214 ? -17.796 10.337 -9.948 1.00 41.94 214 ARG A CA 1
ATOM 1628 C C . ARG A 1 214 ? -18.675 11.255 -9.104 1.00 41.94 214 ARG A C 1
ATOM 1630 O O . ARG A 1 214 ? -19.070 10.917 -7.999 1.00 41.94 214 ARG A O 1
ATOM 1637 N N . ARG A 1 215 ? -18.787 12.521 -9.507 1.00 42.84 215 ARG A N 1
ATOM 1638 C CA . ARG A 1 215 ? -19.983 13.059 -10.176 1.00 42.84 215 ARG A CA 1
ATOM 1639 C C . ARG A 1 215 ? -21.273 12.672 -9.447 1.00 42.84 215 ARG A C 1
ATOM 1641 O O . ARG A 1 215 ? -21.689 11.522 -9.472 1.00 42.84 215 ARG A O 1
ATOM 1648 N N . ARG A 1 216 ? -21.894 13.691 -8.847 1.00 44.78 216 ARG A N 1
ATOM 1649 C CA . ARG A 1 216 ? -23.326 13.748 -8.551 1.00 44.78 216 ARG A CA 1
ATOM 1650 C C . ARG A 1 216 ? -24.074 13.295 -9.802 1.00 44.78 216 ARG A C 1
ATOM 1652 O O . ARG A 1 216 ? -24.130 14.086 -10.724 1.00 44.78 216 ARG A O 1
ATOM 1659 N N . ASP A 1 217 ? -24.515 12.047 -9.845 1.00 38.41 217 ASP A N 1
ATOM 1660 C CA . ASP A 1 217 ? -25.642 11.554 -10.635 1.00 38.41 217 ASP A CA 1
ATOM 1661 C C . ASP A 1 217 ? -25.975 10.150 -10.110 1.00 38.41 217 ASP A C 1
ATOM 1663 O O . ASP A 1 217 ? -25.217 9.192 -10.248 1.00 38.41 217 ASP A O 1
ATOM 1667 N N . VAL A 1 218 ? -27.093 10.117 -9.394 1.00 48.00 218 VAL A N 1
ATOM 1668 C CA . VAL A 1 218 ? -27.928 8.992 -8.968 1.00 48.00 218 VAL A CA 1
ATOM 1669 C C . VAL A 1 218 ? -27.639 7.662 -9.685 1.00 48.00 218 VAL A C 1
ATOM 1671 O O . VAL A 1 218 ? -28.050 7.486 -10.825 1.00 48.00 218 VAL A O 1
ATOM 1674 N N . VAL A 1 219 ? -27.053 6.690 -8.974 1.00 41.66 219 VAL A N 1
ATOM 1675 C CA . VAL A 1 219 ? -27.470 5.277 -9.062 1.00 41.66 219 VAL A CA 1
ATOM 1676 C C . VAL A 1 219 ? -27.400 4.663 -7.666 1.00 41.66 219 VAL A C 1
ATOM 1678 O O . VAL A 1 219 ? -26.341 4.348 -7.127 1.00 41.66 219 VAL A O 1
ATOM 1681 N N . GLU A 1 220 ? -28.583 4.540 -7.093 1.00 45.75 220 GLU A N 1
ATOM 1682 C CA . GLU A 1 220 ? -28.935 3.766 -5.917 1.00 45.75 220 GLU A CA 1
ATOM 1683 C C . GLU A 1 220 ? -28.908 2.271 -6.288 1.00 45.75 220 GLU A C 1
ATOM 1685 O O . GLU A 1 220 ? -29.509 1.871 -7.284 1.00 45.75 220 GLU A O 1
ATOM 1690 N N . GLY A 1 221 ? -28.181 1.452 -5.516 1.00 41.16 221 GLY A N 1
ATOM 1691 C CA . GLY A 1 221 ? -28.234 -0.014 -5.616 1.00 41.16 221 GLY A CA 1
ATOM 1692 C C . GLY A 1 221 ? -26.931 -0.722 -6.006 1.00 41.16 221 GLY A C 1
ATOM 1693 O O . GLY A 1 221 ? -26.845 -1.317 -7.073 1.00 41.16 221 GLY A O 1
ATOM 1694 N N . ALA A 1 222 ? -25.933 -0.734 -5.116 1.00 42.81 222 ALA A N 1
ATOM 1695 C CA . ALA A 1 222 ? -24.867 -1.747 -5.112 1.00 42.81 222 ALA A CA 1
ATOM 1696 C C . ALA A 1 222 ? -24.244 -1.855 -3.707 1.00 42.81 222 ALA A C 1
ATOM 1698 O O . ALA A 1 222 ? -23.112 -1.440 -3.462 1.00 42.81 222 ALA A O 1
ATOM 1699 N N . LEU A 1 223 ? -25.021 -2.368 -2.753 1.00 46.25 223 LEU A N 1
ATOM 1700 C CA . LEU A 1 223 ? -24.539 -2.714 -1.417 1.00 46.25 223 LEU A CA 1
ATOM 1701 C C . LEU A 1 223 ? -23.858 -4.092 -1.473 1.00 46.25 223 LEU A C 1
ATOM 1703 O O . LEU A 1 223 ? -24.499 -5.066 -1.855 1.00 46.25 223 LEU A O 1
ATOM 1707 N N . GLY A 1 224 ? -22.589 -4.180 -1.053 1.00 43.16 224 GLY A N 1
ATOM 1708 C CA . GLY A 1 224 ? -22.043 -5.433 -0.507 1.00 43.16 224 GLY A CA 1
ATOM 1709 C C . GLY A 1 224 ? -20.882 -6.132 -1.227 1.00 43.16 224 GLY A C 1
ATOM 1710 O O . GLY A 1 224 ? -20.799 -7.351 -1.145 1.00 43.16 224 GLY A O 1
ATOM 1711 N N . GLY A 1 225 ? -19.955 -5.430 -1.884 1.00 45.12 225 GLY A N 1
ATOM 1712 C CA . GLY A 1 225 ? -18.728 -6.070 -2.382 1.00 45.12 225 GLY A CA 1
ATOM 1713 C C . GLY A 1 225 ? -17.502 -5.178 -2.237 1.00 45.12 225 GLY A C 1
ATOM 1714 O O . GLY A 1 225 ? -17.406 -4.187 -2.954 1.00 45.12 225 GLY A O 1
ATOM 1715 N N . GLY A 1 226 ? -16.557 -5.521 -1.348 1.00 44.72 226 GLY A N 1
ATOM 1716 C CA . GLY A 1 226 ? -15.228 -4.905 -1.446 1.00 44.72 226 GLY A CA 1
ATOM 1717 C C . GLY A 1 226 ? -14.247 -4.948 -0.272 1.00 44.72 226 GLY A C 1
ATOM 1718 O O . GLY A 1 226 ? -13.206 -4.304 -0.368 1.00 44.72 226 GLY A O 1
ATOM 1719 N N . ALA A 1 227 ? -14.500 -5.693 0.803 1.00 52.94 227 ALA A N 1
ATOM 1720 C CA . ALA A 1 227 ? -13.406 -6.244 1.605 1.00 52.94 227 ALA A CA 1
ATOM 1721 C C . ALA A 1 227 ? -13.235 -7.692 1.144 1.00 52.94 227 ALA A C 1
ATOM 1723 O O . ALA A 1 227 ? -14.224 -8.421 1.117 1.00 52.94 227 ALA A O 1
ATOM 1724 N N . GLY A 1 228 ? -12.037 -8.067 0.681 1.00 62.56 228 GLY A N 1
ATOM 1725 C CA . GLY A 1 228 ? -11.778 -9.420 0.187 1.00 62.56 228 GLY A CA 1
ATOM 1726 C C . GLY A 1 228 ? -12.241 -10.438 1.222 1.00 62.56 228 GLY A C 1
ATOM 1727 O O . GLY A 1 228 ? -11.834 -10.378 2.379 1.00 62.56 228 GLY A O 1
ATOM 1728 N N . ASP A 1 229 ? -13.156 -11.310 0.825 1.00 80.31 229 ASP A N 1
ATOM 1729 C CA . ASP A 1 229 ? -13.679 -12.334 1.706 1.00 80.31 229 ASP A CA 1
ATOM 1730 C C . ASP A 1 229 ? -12.641 -13.458 1.836 1.00 80.31 229 ASP A C 1
ATOM 1732 O O . ASP A 1 229 ? -12.576 -14.367 1.010 1.00 80.31 229 ASP A O 1
ATOM 1736 N N . TYR A 1 230 ? -11.794 -13.372 2.866 1.00 88.62 230 TYR A N 1
ATOM 1737 C CA . TYR A 1 230 ? -10.794 -14.401 3.190 1.00 88.62 230 TYR A CA 1
ATOM 1738 C C . TYR A 1 230 ? -11.398 -15.614 3.900 1.00 88.62 230 TYR A C 1
ATOM 1740 O O . TYR A 1 230 ? -10.667 -16.517 4.311 1.00 88.62 230 TYR A O 1
ATOM 1748 N N . GLY A 1 231 ? -12.721 -15.654 4.076 1.00 91.38 231 GLY A N 1
ATOM 1749 C CA . GLY A 1 231 ? -13.386 -16.738 4.777 1.00 91.38 231 GLY A CA 1
ATOM 1750 C C . GLY A 1 231 ? -13.096 -18.097 4.159 1.00 91.38 231 GLY A C 1
ATOM 1751 O O . GLY A 1 231 ? -12.832 -19.061 4.875 1.00 91.38 231 GLY A O 1
ATOM 1752 N N . ARG A 1 232 ? -13.057 -18.168 2.824 1.00 91.00 232 ARG A N 1
ATOM 1753 C CA . ARG A 1 232 ? -12.756 -19.415 2.113 1.00 91.00 232 ARG A CA 1
ATOM 1754 C C . ARG A 1 232 ? -11.306 -19.862 2.289 1.00 91.00 232 ARG A C 1
ATOM 1756 O O . ARG A 1 232 ? -11.064 -21.046 2.515 1.00 91.00 232 ARG A O 1
ATOM 1763 N N . ASP A 1 233 ? -10.360 -18.931 2.228 1.00 92.38 233 ASP A N 1
ATOM 1764 C CA . ASP A 1 233 ? -8.937 -19.232 2.409 1.00 92.38 233 ASP A CA 1
ATOM 1765 C C . ASP A 1 233 ? -8.644 -19.703 3.835 1.00 92.38 233 ASP A C 1
ATOM 1767 O O . ASP A 1 233 ? -7.879 -20.648 4.036 1.00 92.38 233 ASP A O 1
ATOM 1771 N N . LEU A 1 234 ? -9.319 -19.112 4.826 1.00 94.19 234 LEU A N 1
ATOM 1772 C CA . LEU A 1 234 ? -9.221 -19.529 6.221 1.00 94.19 234 LEU A CA 1
ATOM 1773 C C . LEU A 1 234 ? -9.753 -20.954 6.435 1.00 94.19 234 LEU A C 1
ATOM 1775 O O . LEU A 1 234 ? -9.116 -21.739 7.137 1.00 94.19 234 LEU A O 1
ATOM 1779 N N . VAL A 1 235 ? -10.873 -21.318 5.798 1.00 95.00 235 VAL A N 1
ATOM 1780 C CA . VAL A 1 235 ? -11.397 -22.697 5.827 1.00 95.00 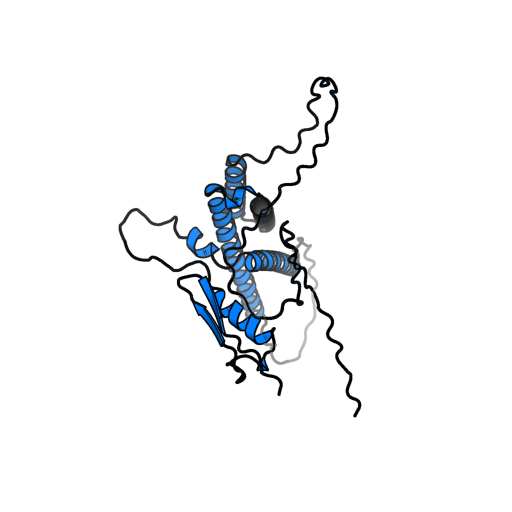235 VAL A CA 1
ATOM 1781 C C . VAL A 1 235 ? -10.371 -23.676 5.259 1.00 95.00 235 VAL A C 1
ATOM 1783 O O . VAL A 1 235 ? -10.054 -24.672 5.909 1.00 95.00 235 VAL A O 1
ATOM 1786 N N . ASN A 1 236 ? -9.799 -23.364 4.093 1.00 93.62 236 ASN A N 1
ATOM 1787 C CA . ASN A 1 236 ? -8.790 -24.210 3.456 1.00 93.62 236 ASN A CA 1
ATOM 1788 C C . ASN A 1 236 ? -7.542 -24.373 4.339 1.00 93.62 236 ASN A C 1
ATOM 1790 O O . ASN A 1 236 ? -6.966 -25.459 4.412 1.00 93.62 236 ASN A O 1
ATOM 1794 N N . LEU A 1 237 ? -7.115 -23.303 5.016 1.00 95.06 237 LEU A N 1
ATOM 1795 C CA . LEU A 1 237 ? -5.980 -23.345 5.935 1.00 95.06 237 LEU A CA 1
ATOM 1796 C C . LEU A 1 237 ? -6.262 -24.263 7.129 1.00 95.06 237 LEU A C 1
ATOM 1798 O O . LEU A 1 237 ? -5.421 -25.098 7.461 1.00 95.06 237 LEU A O 1
ATOM 1802 N N . ILE A 1 238 ? -7.438 -24.138 7.750 1.00 91.94 238 ILE A N 1
ATOM 1803 C CA . ILE A 1 238 ? -7.841 -24.970 8.893 1.00 91.94 238 ILE A CA 1
ATOM 1804 C C . ILE A 1 238 ? -7.901 -26.443 8.484 1.00 91.94 238 ILE A C 1
ATOM 1806 O O . ILE A 1 238 ? -7.274 -27.271 9.144 1.00 91.94 238 ILE A O 1
ATOM 1810 N N . GLN A 1 239 ? -8.568 -26.751 7.367 1.00 93.75 239 GLN A N 1
ATOM 1811 C CA . GLN A 1 239 ? -8.702 -28.120 6.859 1.00 93.75 239 GLN A CA 1
ATOM 1812 C C . GLN A 1 239 ? -7.344 -28.772 6.561 1.00 93.75 239 GLN A C 1
ATOM 1814 O O . GLN A 1 239 ? -7.168 -29.963 6.787 1.00 93.75 239 GLN A O 1
ATOM 1819 N N . ARG A 1 240 ? -6.360 -27.992 6.093 1.00 92.81 240 ARG A N 1
ATOM 1820 C CA . ARG A 1 240 ? -5.001 -28.486 5.816 1.00 92.81 240 ARG A CA 1
ATOM 1821 C C . ARG A 1 240 ? -4.116 -28.615 7.055 1.00 92.81 240 ARG A C 1
ATOM 1823 O O . ARG A 1 240 ? -3.142 -29.359 7.006 1.00 92.81 240 ARG A O 1
ATOM 1830 N N . THR A 1 241 ? -4.392 -27.857 8.116 1.00 95.81 241 THR A N 1
ATOM 1831 C CA . THR A 1 241 ? -3.472 -27.717 9.259 1.00 95.81 241 THR A CA 1
ATOM 1832 C C . THR A 1 241 ? -3.894 -28.556 10.461 1.00 95.81 241 THR A C 1
ATOM 1834 O O . THR A 1 241 ? -3.035 -29.074 11.171 1.00 95.81 241 THR A O 1
ATOM 1837 N N . ILE A 1 242 ? -5.198 -28.689 10.715 1.00 89.75 242 ILE A N 1
ATOM 1838 C CA . ILE A 1 242 ? -5.723 -29.354 11.912 1.00 89.75 242 ILE A CA 1
ATOM 1839 C C . ILE A 1 242 ? -6.323 -30.691 11.499 1.00 89.75 242 ILE A C 1
ATOM 1841 O O . ILE A 1 242 ? -7.393 -30.681 10.920 1.00 89.75 242 ILE A O 1
ATOM 1845 N N . ASP A 1 243 ? -5.656 -31.804 11.811 1.00 81.06 243 ASP A N 1
ATOM 1846 C CA . ASP A 1 243 ? -6.155 -33.179 11.612 1.00 81.06 243 ASP A CA 1
ATOM 1847 C C . ASP A 1 243 ? -6.875 -33.385 10.256 1.00 81.06 243 ASP A C 1
ATOM 1849 O O . ASP A 1 243 ? -8.105 -33.440 10.203 1.00 81.06 243 ASP A O 1
ATOM 1853 N N . PRO A 1 244 ? -6.136 -33.418 9.131 1.00 83.75 244 PRO A N 1
ATOM 1854 C CA . PRO A 1 244 ? -6.732 -33.388 7.794 1.00 83.75 244 PRO A CA 1
ATOM 1855 C C . PRO A 1 244 ? -7.734 -34.526 7.572 1.00 83.75 244 PRO A C 1
ATOM 1857 O O . PRO A 1 244 ? -8.783 -34.297 6.976 1.00 83.75 244 PRO A O 1
ATOM 1860 N N . ASP A 1 245 ? -7.469 -35.708 8.132 1.00 90.81 245 ASP A N 1
ATOM 1861 C CA . ASP A 1 245 ? -8.317 -36.898 8.002 1.00 90.81 245 ASP A CA 1
ATOM 1862 C C . ASP A 1 245 ? -9.653 -36.774 8.761 1.00 90.81 245 ASP A C 1
ATOM 1864 O O . ASP A 1 245 ? -10.580 -37.556 8.541 1.00 90.81 245 ASP A O 1
ATOM 1868 N N . TYR A 1 246 ? -9.785 -35.782 9.645 1.00 91.50 246 TYR A N 1
ATOM 1869 C CA . TYR A 1 246 ? -11.001 -35.526 10.411 1.00 91.50 246 TYR A CA 1
ATOM 1870 C C . TYR A 1 246 ? -12.092 -34.794 9.617 1.00 91.50 246 TYR A C 1
ATOM 1872 O O . TYR A 1 246 ? -13.278 -34.900 9.951 1.00 91.50 246 TYR A O 1
ATOM 1880 N N . TRP A 1 247 ? -11.724 -34.045 8.578 1.00 94.25 247 TRP A N 1
ATOM 1881 C CA . TRP A 1 247 ? -12.665 -33.208 7.833 1.00 94.25 247 TRP A CA 1
ATOM 1882 C C . TRP A 1 247 ? -13.374 -33.965 6.711 1.00 94.25 247 TRP A C 1
ATOM 1884 O O . TRP A 1 247 ? -12.832 -34.898 6.119 1.00 94.25 247 TRP A O 1
ATOM 1894 N N . ASP A 1 248 ? -14.574 -33.504 6.369 1.00 93.06 248 ASP A N 1
ATOM 1895 C CA . ASP A 1 248 ? -15.425 -34.027 5.298 1.00 93.06 248 ASP A CA 1
ATOM 1896 C C . ASP A 1 248 ? -14.715 -34.143 3.940 1.00 93.06 248 ASP A C 1
ATOM 1898 O O . ASP A 1 248 ? -14.927 -35.116 3.218 1.00 93.06 248 ASP A O 1
ATOM 1902 N N . VAL A 1 249 ? -13.805 -33.218 3.623 1.00 91.50 249 VAL A N 1
ATOM 1903 C CA . VAL A 1 249 ? -12.950 -33.259 2.420 1.00 91.50 249 VAL A CA 1
ATOM 1904 C C . VAL A 1 249 ? -12.078 -34.516 2.330 1.00 91.50 249 VAL A C 1
ATOM 1906 O O . VAL A 1 249 ? -11.760 -34.953 1.226 1.00 91.50 249 VAL A O 1
ATOM 1909 N N . HIS A 1 250 ? -11.719 -35.107 3.470 1.00 90.69 250 HIS A N 1
ATOM 1910 C CA . HIS A 1 250 ? -10.940 -36.343 3.576 1.00 90.69 250 HIS A CA 1
ATOM 1911 C C . HIS A 1 250 ? -11.785 -37.530 4.077 1.00 90.69 250 HIS A C 1
ATOM 1913 O O . HIS A 1 250 ? -11.248 -38.589 4.392 1.00 90.69 250 HIS A O 1
ATOM 1919 N N . GLY A 1 251 ? -13.116 -37.383 4.107 1.00 91.50 251 GLY A N 1
ATOM 1920 C CA . GLY A 1 251 ? -14.050 -38.429 4.532 1.00 91.50 251 GLY A CA 1
ATOM 1921 C C . GLY A 1 251 ? -14.248 -38.538 6.047 1.00 91.50 251 GLY A C 1
ATOM 1922 O O . GLY A 1 251 ? -14.871 -39.496 6.507 1.00 91.50 251 GLY A O 1
ATOM 1923 N N . GLY A 1 252 ? -13.742 -37.580 6.823 1.00 92.94 252 GLY A N 1
ATOM 1924 C CA . GLY A 1 252 ? -13.955 -37.521 8.263 1.00 92.94 252 GLY A CA 1
ATOM 1925 C C . GLY A 1 252 ? -15.316 -36.920 8.660 1.00 92.94 252 GLY A C 1
ATOM 1926 O O . GLY A 1 252 ? -16.052 -36.391 7.824 1.00 92.94 252 GLY A O 1
ATOM 1927 N N . PRO A 1 253 ? -15.704 -37.027 9.944 1.00 93.88 253 PRO A N 1
ATOM 1928 C CA . PRO A 1 253 ? -17.026 -36.619 10.427 1.00 93.88 253 PRO A CA 1
ATOM 1929 C C . PRO A 1 253 ? -17.168 -35.106 10.678 1.00 93.88 253 PRO A C 1
ATOM 1931 O O . PRO A 1 253 ? -18.263 -34.649 11.022 1.00 93.88 253 PRO A O 1
ATOM 1934 N N . GLY A 1 254 ? -16.075 -34.343 10.595 1.00 94.56 254 GLY A N 1
ATOM 1935 C CA . GLY A 1 254 ? -16.056 -32.905 10.830 1.00 94.56 254 GLY A CA 1
ATOM 1936 C C . GLY A 1 254 ? -16.437 -32.094 9.593 1.00 94.56 254 GLY A C 1
ATOM 1937 O O . GLY A 1 254 ? -15.990 -32.388 8.492 1.00 94.56 254 GLY A O 1
ATOM 1938 N N . THR A 1 255 ? -17.189 -31.010 9.777 1.00 95.94 255 THR A N 1
ATOM 1939 C CA . THR A 1 255 ? -17.498 -30.044 8.707 1.00 95.94 255 THR A CA 1
ATOM 1940 C C . THR A 1 255 ? -17.177 -28.635 9.184 1.00 95.94 255 THR A C 1
ATOM 1942 O O . THR A 1 255 ? -17.465 -28.273 10.329 1.00 95.94 255 THR A O 1
ATOM 1945 N N . ILE A 1 256 ? -16.623 -27.821 8.290 1.00 95.19 256 ILE A N 1
ATOM 1946 C CA . ILE A 1 256 ? -16.393 -26.393 8.504 1.00 95.19 256 ILE A CA 1
ATOM 1947 C C . ILE A 1 256 ? -16.915 -25.606 7.298 1.00 95.19 256 ILE A C 1
ATOM 1949 O O . ILE A 1 256 ? -16.568 -25.883 6.153 1.00 95.19 256 ILE A O 1
ATOM 1953 N N . VAL A 1 257 ? -17.775 -24.620 7.553 1.00 94.94 257 VAL A N 1
ATOM 1954 C CA . VAL A 1 257 ? -18.393 -23.785 6.515 1.00 94.94 257 VAL A CA 1
ATOM 1955 C C . VAL A 1 257 ? -18.229 -22.321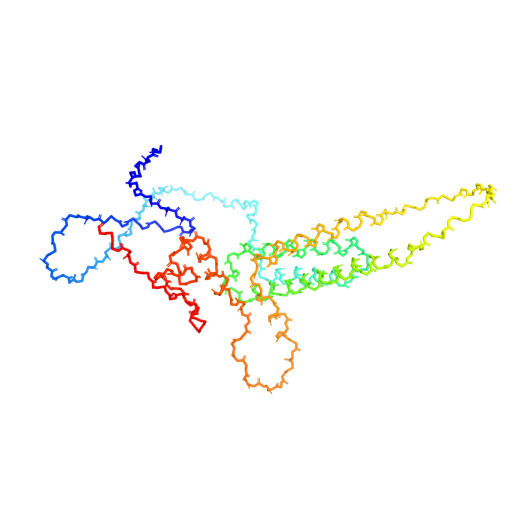 6.880 1.00 94.94 257 VAL A C 1
ATOM 1957 O O . VAL A 1 257 ? -18.452 -21.923 8.021 1.00 94.94 257 VAL A O 1
ATOM 1960 N N . TYR A 1 258 ? -17.869 -21.508 5.893 1.00 95.19 258 TYR A N 1
ATOM 1961 C CA . TYR A 1 258 ? -17.849 -20.063 6.038 1.00 95.19 258 TYR A CA 1
ATOM 1962 C C . TYR A 1 258 ? -19.195 -19.457 5.627 1.00 95.19 258 TYR A C 1
ATOM 1964 O O . TYR A 1 258 ? -19.651 -19.658 4.500 1.00 95.19 258 TYR A O 1
ATOM 1972 N N . TYR A 1 259 ? -19.828 -18.717 6.536 1.00 90.38 259 TYR A N 1
ATOM 1973 C CA . TYR A 1 259 ? -21.092 -18.027 6.302 1.00 90.38 259 TYR A CA 1
ATOM 1974 C C . TYR A 1 259 ? -20.837 -16.5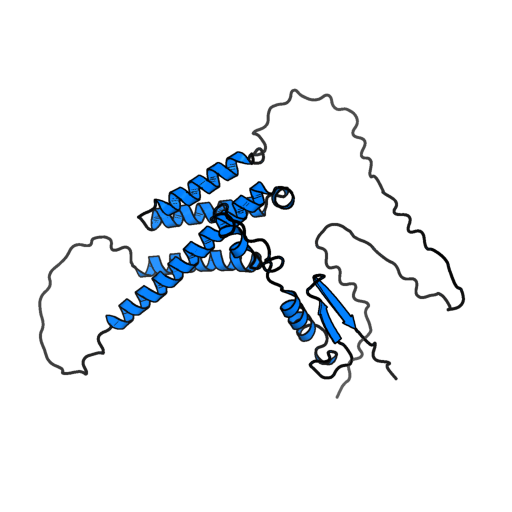44 6.016 1.00 90.38 259 TYR A C 1
ATOM 1976 O O . TYR A 1 259 ? -20.731 -15.713 6.922 1.00 90.38 259 TYR A O 1
ATOM 1984 N N . GLN A 1 260 ? -20.745 -16.228 4.724 1.00 87.75 260 GLN A N 1
ATOM 1985 C CA . GLN A 1 260 ? -20.370 -14.910 4.209 1.00 87.75 260 GLN A CA 1
ATOM 1986 C C . GLN A 1 260 ? -21.207 -13.734 4.749 1.00 87.75 260 GLN A C 1
ATOM 1988 O O . GLN A 1 260 ? -20.598 -12.734 5.121 1.00 87.75 260 GLN A O 1
ATOM 1993 N N . PRO A 1 261 ? -22.550 -13.811 4.883 1.00 83.19 261 PRO A N 1
ATOM 1994 C CA . PRO A 1 261 ? -23.342 -12.658 5.325 1.00 83.19 261 PRO A CA 1
ATOM 1995 C C . PRO A 1 261 ? -23.006 -12.146 6.733 1.00 83.19 261 PRO A C 1
ATOM 1997 O O . PRO A 1 261 ? -23.218 -10.971 7.015 1.00 83.19 261 PRO A O 1
ATOM 2000 N N . LEU A 1 262 ? -22.506 -13.017 7.619 1.00 84.06 262 LEU A N 1
ATOM 2001 C CA . LEU A 1 262 ? -22.147 -12.663 9.002 1.00 84.06 262 LEU A CA 1
ATOM 2002 C C . LEU A 1 262 ? -20.641 -12.758 9.268 1.00 84.06 262 LEU A C 1
ATOM 2004 O O . LEU A 1 262 ? -20.216 -12.591 10.408 1.00 84.06 262 LEU A O 1
ATOM 2008 N N . HIS A 1 263 ? -19.843 -13.053 8.240 1.00 84.19 263 HIS A N 1
ATOM 2009 C CA . HIS A 1 263 ? -18.406 -13.288 8.348 1.00 84.19 263 HIS A CA 1
ATOM 2010 C C . HIS A 1 263 ? -18.011 -14.270 9.471 1.00 84.19 263 HIS A C 1
ATOM 2012 O O . HIS A 1 263 ? -17.027 -14.052 10.178 1.00 84.19 263 HIS A O 1
ATOM 2018 N N . CYS A 1 264 ? -18.766 -15.361 9.645 1.00 93.19 264 CYS A N 1
ATOM 2019 C CA . CYS A 1 264 ? -18.533 -16.346 10.705 1.00 93.19 264 CYS A CA 1
ATOM 2020 C C . CYS A 1 264 ? -18.245 -17.756 10.162 1.00 93.19 264 CYS A C 1
ATOM 2022 O O . CYS A 1 264 ? -18.640 -18.113 9.051 1.00 93.19 264 CYS A O 1
ATOM 2024 N N . LEU A 1 265 ? -17.536 -18.561 10.959 1.00 95.81 265 LEU A N 1
ATOM 2025 C CA . LEU A 1 265 ? -17.273 -19.974 10.682 1.00 95.81 265 LEU A CA 1
ATOM 2026 C C . LEU A 1 265 ? -18.243 -20.839 11.484 1.00 95.81 265 LEU A C 1
ATOM 2028 O O . LEU A 1 265 ? -18.329 -20.719 12.705 1.00 95.81 265 LEU A O 1
ATOM 2032 N N . VAL A 1 266 ? -18.942 -21.737 10.802 1.00 95.50 266 VAL A N 1
ATOM 2033 C CA . VAL A 1 266 ? -19.777 -22.766 11.420 1.00 95.50 266 VAL A CA 1
ATOM 2034 C C . VAL A 1 266 ? -18.987 -24.066 11.402 1.00 95.50 266 VAL A C 1
ATOM 2036 O O . VAL A 1 266 ? -18.703 -24.608 10.334 1.00 95.50 266 VAL A O 1
ATOM 2039 N N . VAL A 1 267 ? -18.612 -24.548 12.587 1.00 95.38 267 VAL A N 1
ATOM 2040 C CA . VAL A 1 267 ? -17.811 -25.764 12.759 1.00 95.38 267 VAL A CA 1
ATOM 2041 C C . VAL A 1 267 ? -18.653 -26.821 13.457 1.00 95.38 267 VAL A C 1
ATOM 2043 O O . VAL A 1 267 ? -19.200 -26.582 14.533 1.00 95.38 267 VAL A O 1
ATOM 2046 N N . ARG A 1 268 ? -18.731 -28.009 12.863 1.00 94.81 268 ARG A N 1
ATOM 2047 C CA . ARG A 1 268 ? -19.308 -29.198 13.484 1.00 94.81 268 ARG A CA 1
ATOM 2048 C C . ARG A 1 268 ? -18.194 -30.208 13.712 1.00 94.81 268 ARG A C 1
ATOM 2050 O O . ARG A 1 268 ? -17.649 -30.738 12.750 1.00 94.81 268 ARG A O 1
ATOM 2057 N N . ALA A 1 269 ? -17.902 -30.489 14.978 1.00 87.06 269 ALA A N 1
ATOM 2058 C CA . ALA A 1 269 ? -16.940 -31.504 15.384 1.00 87.06 269 ALA A CA 1
ATOM 2059 C C . ALA A 1 269 ? -17.641 -32.581 16.228 1.00 87.06 269 ALA A C 1
ATOM 2061 O O . ALA A 1 269 ? -18.169 -32.304 17.303 1.00 87.06 269 ALA A O 1
ATOM 2062 N N . VAL A 1 270 ? -17.672 -33.816 15.727 1.00 85.88 270 VAL A N 1
ATOM 2063 C CA . VAL A 1 270 ? -18.071 -35.009 16.481 1.00 85.88 270 VAL A CA 1
ATOM 2064 C C . VAL A 1 270 ? -16.831 -35.635 17.122 1.00 85.88 270 VAL A C 1
ATOM 2066 O O . VAL A 1 270 ? -15.894 -36.021 16.421 1.00 85.88 270 VAL A O 1
ATOM 2069 N N . LYS A 1 271 ? -16.802 -35.743 18.454 1.00 77.19 271 LYS A N 1
ATOM 2070 C CA . LYS A 1 271 ? -15.707 -36.420 19.162 1.00 77.19 271 LYS A CA 1
ATOM 2071 C C . LYS A 1 271 ? -15.725 -37.914 18.801 1.00 77.19 271 LYS A C 1
ATOM 2073 O O . LYS A 1 271 ? -16.770 -38.541 18.993 1.00 77.19 271 LYS A O 1
ATOM 2078 N N . PRO A 1 272 ? -14.620 -38.505 18.312 1.00 74.00 272 PRO A N 1
ATOM 2079 C CA . PRO A 1 272 ? -14.579 -39.940 18.071 1.00 74.00 272 PRO A CA 1
ATOM 2080 C C . PRO A 1 272 ? -14.788 -40.668 19.403 1.00 74.00 272 PRO A C 1
ATOM 2082 O O . PRO A 1 272 ? -14.076 -40.428 20.379 1.00 74.00 272 PRO A O 1
ATOM 2085 N N . THR A 1 273 ? -15.815 -41.516 19.469 1.00 80.62 273 THR A N 1
ATOM 2086 C CA . THR A 1 273 ? -16.049 -42.375 20.632 1.00 80.62 273 THR A CA 1
ATOM 2087 C C . THR A 1 273 ? -15.020 -43.497 20.589 1.00 80.62 273 THR A C 1
ATOM 2089 O O . THR A 1 273 ? -15.169 -44.446 19.822 1.00 80.62 273 THR A O 1
ATOM 2092 N N . THR A 1 274 ? -13.949 -43.371 21.369 1.00 82.25 274 THR A N 1
ATOM 2093 C CA . THR A 1 274 ? -12.989 -44.456 21.585 1.00 82.25 274 THR A CA 1
ATOM 2094 C C . THR A 1 274 ? -13.739 -45.621 22.234 1.00 82.25 274 THR A C 1
ATOM 2096 O O . THR A 1 274 ? -14.276 -45.465 23.330 1.00 82.25 274 THR A O 1
ATOM 2099 N N . ARG A 1 275 ? -13.848 -46.744 21.521 1.00 64.62 275 ARG A N 1
ATOM 2100 C CA . ARG A 1 275 ? -14.365 -48.011 22.053 1.00 64.62 275 ARG A CA 1
ATOM 2101 C C . ARG A 1 275 ? -13.247 -48.832 22.672 1.00 64.62 275 ARG A C 1
ATOM 2103 O O . ARG A 1 275 ? -12.110 -48.734 22.158 1.00 64.62 275 ARG A O 1
#

Sequence (275 aa):
MTRFPWTSRAAAIVVGIGGLVATATYDDSAPADRPTDHSVVNVGWFGIGVSVCGQEPPPSSRGPGSPSEPRLHEYERRVSRAIRAEAVARDWEARSDAIRQMTSLFTELRLDPRLAASDTLRDYKARLNGRLVLIKKRLERGIASDERKEGIRRPSTPRASATDRTHAAGTALNAPELDAPEMDERLRCVAASLDVAAECLGGAGWYFAHAGERRRDVVEGALGGGAGDYGRDLVNLIQRTIDPDYWDVHGGPGTIVYYQPLHCLVVRAVKPTTR

Radius of gyration: 31.49 Å; chains: 1; bounding box: 70×78×92 Å

Foldseek 3Di:
DDDDDDDDDPDDDDDDDDDDDDDDDDDPPDDDDDDDDDDDDDDDDDDPDDDDPDDDDDDPPCPPDPPPLDDLVVLVVQLVVLLVQLVPDPDPVSNLVSLVSLVVSLVSLVPDPCVVVDPSSVLSNLQSLVVLVVVLVVLVVVVVVVVVVVVVPPPPPPPDPDDDDDDDDDDDDDDPPVDPVVVNVSSVVSSVVSVVVVVVPQFQSVVSNPPPPDDPDDDPDDPDDGRPLCQVVVLVVCCVPPPVCQEVVNPHPKYWDQDPVVRDIDIDHDDPDDD

pLDDT: mean 70.87, std 22.45, range [28.45, 98.12]